Protein AF-A8M8H7-F1 (afdb_monomer_lite)

Sequence (249 aa):
MNRIPIQDRGPGRQHTPPVPSRPTHEPEPVHEPQAAHEPVATAWVDYLAAARQLDGIRRGAATAAGEQARAVQIAREELATVRARLAGQEARLRASGVPPISLVPTPPELSAASRSMASGPATVLAALRVAAGRVDAADTALATRRMINTAGWPVVARNLLGYAPLALLMPFVQLVLLAVTGPSPLSAAALVVGLAMPAAAFAAGWWWVGRLAGPDASGQPDRTPRLGVLVCLVPAVLASTVLLLALLG

Organism: Salinispora arenicola (strain CNS-205) (NCBI:txid391037)

Secondary structure (DSSP, 8-state):
---PPP--------------------------THHHHHHHHHHHHHHHHHHHHHHHHHHHHHHHHHHHHHHHHHHHHHHHHHHHHHHHHHHHHHHTT------PPPHHHHHHHHHHHTT-HHHHHHHHHHHHHHHHHHHHHHHHHHHT-GGGS-HHHHHHHHHHHHHHHHHHHHHHHHHHH-SSHHHHHHHHHHHHHHHHHHHHHHHHHHHHS-B-TTSSB---HHHHHHHHHHHHHHHHHHHHHHHH-

Radius of gyration: 47.29 Å; chains: 1; bounding box: 85×42×150 Å

Foldseek 3Di:
DDDDDDDDDDDDDDDDDDDDDDDDDDPDPPPPPVVVVVVVVVVVVVVVVVVVVVVVVVVVVVVVVVVQVVLQVLLVVLVVVLVVLVVVVQVVCVVVVNPDDDPDDDPVRVVVVCVQCVVGSNSSSVVSVVSVVVSVVVVVVVVVVVVVPCVPPDPLVLLCVLQQPQLQPLLVVLVVCCVVVPQDVSNVVSLVVLVCRLVVSLVRSQVVQQVPQAQDPVGHRPDDSVSSSCNNPVSSVVSSVVSVVRNVD

Structure (mmCIF, N/CA/C/O backbone):
data_AF-A8M8H7-F1
#
_entry.id   AF-A8M8H7-F1
#
loop_
_atom_site.group_PDB
_atom_site.id
_atom_site.type_symbol
_atom_site.label_atom_id
_atom_site.label_alt_id
_atom_site.label_comp_id
_atom_site.label_asym_id
_atom_site.label_entity_id
_atom_site.label_seq_id
_atom_site.pdbx_PDB_ins_code
_atom_site.Cartn_x
_atom_site.Cartn_y
_atom_site.Cartn_z
_atom_site.occupancy
_atom_site.B_iso_or_equiv
_atom_site.auth_seq_id
_atom_site.auth_comp_id
_atom_site.auth_asym_id
_atom_site.auth_atom_id
_atom_site.pdbx_PDB_model_num
ATOM 1 N N . MET A 1 1 ? -11.766 -21.628 45.720 1.00 43.31 1 MET A N 1
ATOM 2 C CA . MET A 1 1 ? -11.922 -21.849 47.174 1.00 43.31 1 MET A CA 1
ATOM 3 C C . MET A 1 1 ? -12.488 -20.592 47.807 1.00 43.31 1 MET A C 1
ATOM 5 O O . MET A 1 1 ? -11.954 -19.520 47.573 1.00 43.31 1 MET A O 1
ATOM 9 N N . ASN A 1 2 ? -13.583 -20.744 48.543 1.00 51.59 2 ASN A N 1
ATOM 10 C CA . ASN A 1 2 ? -14.425 -19.692 49.106 1.00 51.59 2 ASN A CA 1
ATOM 11 C C . ASN A 1 2 ? -14.288 -19.724 50.638 1.00 51.59 2 ASN A C 1
ATOM 13 O O . ASN A 1 2 ? -14.465 -20.805 51.199 1.00 51.59 2 ASN A O 1
ATOM 17 N N . ARG A 1 3 ? -13.998 -18.601 51.310 1.00 51.97 3 ARG A N 1
ATOM 18 C CA . ARG A 1 3 ? -14.248 -18.422 52.755 1.00 51.97 3 ARG A CA 1
ATOM 19 C C . ARG A 1 3 ? -14.455 -16.943 53.093 1.00 51.97 3 ARG A C 1
ATOM 21 O O . ARG A 1 3 ? -13.530 -16.145 53.014 1.00 51.97 3 ARG A O 1
ATOM 28 N N . ILE A 1 4 ? -15.680 -16.637 53.504 1.00 55.03 4 ILE A N 1
ATOM 29 C CA . ILE A 1 4 ? -16.095 -15.434 54.232 1.00 55.03 4 ILE A CA 1
ATOM 30 C C . ILE A 1 4 ? -15.941 -15.744 55.730 1.00 55.03 4 ILE A C 1
ATOM 32 O O . ILE A 1 4 ? -16.375 -16.827 56.136 1.00 55.03 4 ILE A O 1
ATOM 36 N N . PRO A 1 5 ? -15.388 -14.853 56.571 1.00 64.38 5 PRO A N 1
ATOM 37 C CA . PRO A 1 5 ? -15.537 -14.973 58.010 1.00 64.38 5 PRO A CA 1
ATOM 38 C C . PRO A 1 5 ? -16.770 -14.195 58.492 1.00 64.38 5 PRO A C 1
ATOM 40 O O . PRO A 1 5 ? -16.894 -12.989 58.292 1.00 64.38 5 PRO A O 1
ATOM 43 N N . ILE A 1 6 ? -17.676 -14.932 59.133 1.00 55.44 6 ILE A N 1
ATOM 44 C CA . ILE A 1 6 ? -18.708 -14.438 60.047 1.00 55.44 6 ILE A CA 1
ATOM 45 C C . ILE A 1 6 ? -18.004 -14.106 61.366 1.00 55.44 6 ILE A C 1
ATOM 47 O O . ILE A 1 6 ? -17.240 -14.939 61.858 1.00 55.44 6 ILE A O 1
ATOM 51 N N . GLN A 1 7 ? -18.251 -12.923 61.934 1.00 61.91 7 GLN A N 1
ATOM 52 C CA . GLN A 1 7 ? -17.799 -12.588 63.283 1.00 61.91 7 GLN A CA 1
ATOM 53 C C . GLN A 1 7 ? -18.982 -12.291 64.205 1.00 61.91 7 GLN A C 1
ATOM 55 O O . GLN A 1 7 ? -20.005 -11.735 63.809 1.00 61.91 7 GLN A O 1
ATOM 60 N N . ASP A 1 8 ? -18.790 -12.780 65.420 1.00 51.03 8 ASP A N 1
ATOM 61 C CA . ASP A 1 8 ? -19.756 -13.309 66.364 1.00 51.03 8 ASP A CA 1
ATOM 62 C C . ASP A 1 8 ? -20.230 -12.260 67.381 1.00 51.03 8 ASP A C 1
ATOM 64 O O . ASP A 1 8 ? -19.528 -11.298 67.703 1.00 51.03 8 ASP A O 1
ATOM 68 N N . ARG A 1 9 ? -21.442 -12.465 67.891 1.00 51.53 9 ARG A N 1
ATOM 69 C CA . ARG A 1 9 ? -22.194 -11.565 68.771 1.00 51.53 9 ARG A CA 1
ATOM 70 C C . ARG A 1 9 ? -22.030 -12.054 70.212 1.00 51.53 9 ARG A C 1
ATOM 72 O O . ARG A 1 9 ? -22.656 -13.033 70.598 1.00 51.53 9 ARG A O 1
ATOM 79 N N . GLY A 1 10 ? -21.214 -11.381 71.020 1.00 50.09 10 GLY A N 1
ATOM 80 C CA . GLY A 1 10 ? -21.040 -11.728 72.437 1.00 50.09 10 GLY A CA 1
ATOM 81 C C . GLY A 1 10 ? -22.095 -11.085 73.353 1.00 50.09 10 GLY A C 1
ATOM 82 O O . GLY A 1 10 ? -22.294 -9.872 73.265 1.00 50.09 10 GLY A O 1
ATOM 83 N N . PRO A 1 11 ? -22.738 -11.836 74.268 1.00 59.09 11 PRO A N 1
ATOM 84 C CA . PRO A 1 11 ? -23.481 -11.274 75.389 1.00 59.09 11 PRO A CA 1
ATOM 85 C C . PRO A 1 11 ? -22.735 -11.489 76.717 1.00 59.09 11 PRO A C 1
ATOM 87 O O . PRO A 1 11 ? -22.065 -12.500 76.915 1.00 59.09 11 PRO A O 1
ATOM 90 N N . GLY A 1 12 ? -22.918 -10.568 77.665 1.00 45.59 12 GLY A N 1
ATOM 91 C CA . GLY A 1 12 ? -22.688 -10.858 79.081 1.00 45.59 12 GLY A CA 1
ATOM 92 C C . GLY A 1 12 ? -22.014 -9.741 79.866 1.00 45.59 12 GLY A C 1
ATOM 93 O O . GLY A 1 12 ? -20.790 -9.677 79.938 1.00 45.59 12 GLY A O 1
ATOM 94 N N . ARG A 1 13 ? -22.814 -8.930 80.565 1.00 51.94 13 ARG A N 1
ATOM 95 C CA . ARG A 1 13 ? -22.409 -8.362 81.857 1.00 51.94 13 ARG A CA 1
ATOM 96 C C . ARG A 1 13 ? -23.547 -8.473 82.863 1.00 51.94 13 ARG A C 1
ATOM 98 O O . ARG A 1 13 ? -24.718 -8.482 82.507 1.00 51.94 13 ARG A O 1
ATOM 105 N N . GLN A 1 14 ? -23.110 -8.696 84.092 1.00 52.44 14 GLN A N 1
ATOM 106 C CA . GLN A 1 14 ? -23.765 -9.429 85.164 1.00 52.44 14 GLN A CA 1
ATOM 107 C C . GLN A 1 14 ? -24.683 -8.549 86.019 1.00 52.44 14 GLN A C 1
ATOM 109 O O . GLN A 1 14 ? -24.476 -7.346 86.149 1.00 52.44 14 GLN A O 1
ATOM 114 N N . HIS A 1 15 ? -25.673 -9.207 86.619 1.00 45.06 15 HIS A N 1
ATOM 115 C CA . HIS A 1 15 ? -26.540 -8.705 87.680 1.00 45.06 15 HIS A CA 1
ATOM 116 C C . HIS A 1 15 ? -25.799 -8.511 89.011 1.00 45.06 15 HIS A C 1
ATOM 118 O O . HIS A 1 15 ? -25.057 -9.395 89.434 1.00 45.06 15 HIS A O 1
ATOM 124 N N . THR A 1 16 ? -26.168 -7.451 89.736 1.00 57.91 16 THR A N 1
ATOM 125 C CA . THR A 1 16 ? -26.023 -7.343 91.198 1.00 57.91 16 THR A CA 1
ATOM 126 C C . THR A 1 16 ? -27.297 -6.698 91.774 1.00 57.91 16 THR A C 1
ATOM 128 O O . THR A 1 16 ? -27.729 -5.684 91.222 1.00 57.91 16 THR A O 1
ATOM 131 N N . PRO A 1 17 ? -27.930 -7.243 92.835 1.00 59.94 17 PRO A N 1
ATOM 132 C CA . PRO A 1 17 ? -29.093 -6.635 93.495 1.00 59.94 17 PRO A CA 1
ATOM 133 C C . PRO A 1 17 ? -28.699 -6.109 94.917 1.00 59.94 17 PRO A C 1
ATOM 135 O O . PRO A 1 17 ? -27.507 -6.071 95.222 1.00 59.94 17 PRO A O 1
ATOM 138 N N . PRO A 1 18 ? -29.616 -5.625 95.784 1.00 68.44 18 PRO A N 1
ATOM 139 C CA . PRO A 1 18 ? -29.804 -4.187 96.030 1.00 68.44 18 PRO A CA 1
ATOM 140 C C . PRO A 1 18 ? -29.697 -3.787 97.523 1.00 68.44 18 PRO A C 1
ATOM 142 O O . PRO A 1 18 ? -29.797 -4.637 98.402 1.00 68.44 18 PRO A O 1
ATOM 145 N N . V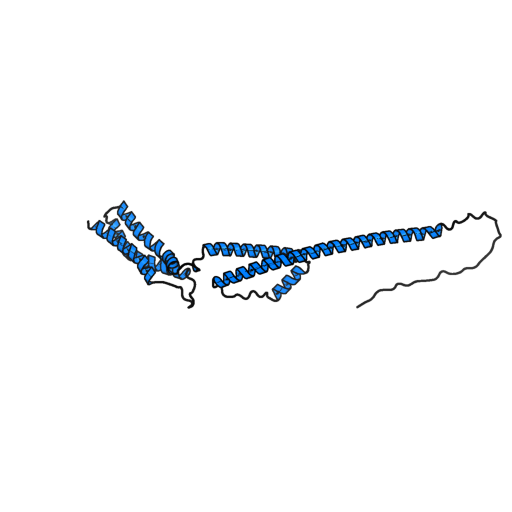AL A 1 19 ? -29.602 -2.485 97.839 1.00 51.75 19 VAL A N 1
ATOM 146 C CA . VAL A 1 19 ? -29.933 -1.940 99.181 1.00 51.75 19 VAL A CA 1
ATOM 147 C C . VAL A 1 19 ? -30.577 -0.541 99.037 1.00 51.75 19 VAL A C 1
ATOM 149 O O . VAL A 1 19 ? -30.141 0.214 98.168 1.00 51.75 19 VAL A O 1
ATOM 152 N N . PRO A 1 20 ? -31.624 -0.182 99.821 1.00 66.00 20 PRO A N 1
ATOM 153 C CA . PRO A 1 20 ? -32.556 0.899 99.489 1.00 66.00 20 PRO A CA 1
ATOM 154 C C . PRO A 1 20 ? -32.330 2.193 100.288 1.00 66.00 20 PRO A C 1
ATOM 156 O O . PRO A 1 20 ? -31.845 2.161 101.417 1.00 66.00 20 PRO A O 1
ATOM 159 N N . SER A 1 21 ? -32.777 3.336 99.750 1.00 48.78 21 SER A N 1
ATOM 160 C CA . SER A 1 21 ? -33.055 4.565 100.517 1.00 48.78 21 SER A CA 1
ATOM 161 C C . SER A 1 21 ? -34.079 5.468 99.809 1.00 48.78 21 SER A C 1
ATOM 163 O O . SER A 1 21 ? -33.772 6.068 98.792 1.00 48.78 21 SER A O 1
ATOM 165 N N . ARG A 1 22 ? -35.291 5.484 100.387 1.00 44.53 22 ARG A N 1
ATOM 166 C CA . ARG A 1 22 ? -36.264 6.575 100.652 1.00 44.53 22 ARG A CA 1
ATOM 167 C C . ARG A 1 22 ? -36.520 7.694 99.606 1.00 44.53 22 ARG A C 1
ATOM 169 O O . ARG A 1 22 ? -35.578 8.245 99.057 1.00 44.53 22 ARG A O 1
ATOM 176 N N . PRO A 1 23 ? -37.795 8.099 99.391 1.00 56.50 23 PRO A N 1
ATOM 177 C CA . PRO A 1 23 ? -38.185 8.929 98.262 1.00 56.50 23 PRO A CA 1
ATOM 178 C C . PRO A 1 23 ? -37.951 10.413 98.546 1.00 56.50 23 PRO A C 1
ATOM 180 O O . PRO A 1 23 ? -38.474 10.960 99.518 1.00 56.50 23 PRO A O 1
ATOM 183 N N . THR A 1 24 ? -37.230 11.065 97.644 1.00 49.81 24 THR A N 1
ATOM 184 C CA . THR A 1 24 ? -37.214 12.520 97.521 1.00 49.81 24 THR A CA 1
ATOM 185 C C . THR A 1 24 ? -37.909 12.839 96.205 1.00 49.81 24 THR A C 1
ATOM 187 O O . THR A 1 24 ? -37.453 12.420 95.145 1.00 49.81 24 THR A O 1
ATOM 190 N N . HIS A 1 25 ? -39.065 13.502 96.275 1.00 57.38 25 HIS A N 1
ATOM 191 C CA . HIS A 1 25 ? -39.720 14.077 95.104 1.00 57.38 25 HIS A CA 1
ATOM 192 C C . HIS A 1 25 ? -38.825 15.188 94.554 1.00 57.38 25 HIS A C 1
ATOM 194 O O . HIS A 1 25 ? -38.807 16.303 95.071 1.00 57.38 25 HIS A O 1
ATOM 200 N N . GLU A 1 26 ? -38.066 14.846 93.522 1.00 50.81 26 GLU A N 1
ATOM 201 C CA . GLU A 1 26 ? -37.375 15.781 92.648 1.00 50.81 26 GLU A CA 1
ATOM 202 C C . GLU A 1 26 ? -38.276 15.984 91.416 1.00 50.81 26 GLU A C 1
ATOM 204 O O . GLU A 1 26 ? -38.818 14.997 90.905 1.00 50.81 26 GLU A O 1
ATOM 209 N N . PRO A 1 27 ? -38.540 17.227 90.976 1.00 53.62 27 PRO A N 1
ATOM 210 C CA . PRO A 1 27 ? -39.398 17.472 89.827 1.00 53.62 27 PRO A CA 1
ATOM 211 C C . PRO A 1 27 ? -38.746 16.871 88.582 1.00 53.62 27 PRO A C 1
ATOM 213 O O . PRO A 1 27 ? -37.667 17.283 88.165 1.00 53.62 27 PRO A O 1
ATOM 216 N N . GLU A 1 28 ? -39.421 15.873 88.026 1.00 50.50 28 GLU A N 1
ATOM 217 C CA . GLU A 1 28 ? -39.092 15.173 86.794 1.00 50.50 28 GLU A CA 1
ATOM 218 C C . GLU A 1 28 ? -38.809 16.194 85.672 1.00 50.50 28 GLU A C 1
ATOM 220 O O . GLU A 1 28 ? -39.727 16.905 85.248 1.00 50.50 28 GLU A O 1
ATOM 225 N N . PRO A 1 29 ? -37.563 16.321 85.170 1.00 54.72 29 PRO A N 1
ATOM 226 C CA . PRO A 1 29 ? -37.365 16.975 83.894 1.00 54.72 29 PRO A CA 1
ATOM 227 C C . PRO A 1 29 ? -38.007 16.050 82.871 1.00 54.72 29 PRO A C 1
ATOM 229 O O . PRO A 1 29 ? -37.536 14.930 82.673 1.00 54.72 29 PRO A O 1
ATOM 232 N N . VAL A 1 30 ? -39.095 16.516 82.261 1.00 56.84 30 VAL A N 1
ATOM 233 C CA . VAL A 1 30 ? -39.724 15.913 81.087 1.00 56.84 30 VAL A CA 1
ATOM 234 C C . VAL A 1 30 ? -38.610 15.576 80.094 1.00 56.84 30 VAL A C 1
ATOM 236 O O . VAL A 1 30 ? -38.109 16.446 79.387 1.00 56.84 30 VAL A O 1
ATOM 239 N N . HIS A 1 31 ? -38.154 14.322 80.097 1.00 53.31 31 HIS A N 1
ATOM 240 C CA . HIS A 1 31 ? -37.259 13.811 79.075 1.00 53.31 31 HIS A CA 1
ATOM 241 C C . HIS A 1 31 ? -38.124 13.666 77.834 1.00 53.31 31 HIS A C 1
ATOM 243 O O . HIS A 1 31 ? -38.847 12.685 77.655 1.00 53.31 31 HIS A O 1
ATOM 249 N N . GLU A 1 32 ? -38.105 14.715 77.017 1.00 56.03 32 GLU A N 1
ATOM 250 C CA . GLU A 1 32 ? -38.657 14.691 75.677 1.00 56.03 32 GLU A CA 1
ATOM 251 C C . GLU A 1 32 ? -38.147 13.436 74.937 1.00 56.03 32 GLU A C 1
ATOM 253 O O . GLU A 1 32 ? -36.975 13.068 75.073 1.00 56.03 32 GLU A O 1
ATOM 258 N N . PRO A 1 33 ? -38.967 12.782 74.094 1.00 54.72 33 PRO A N 1
ATOM 259 C CA . PRO A 1 33 ? -38.573 11.620 73.280 1.00 54.72 33 PRO A CA 1
ATOM 260 C C . PRO A 1 33 ? -37.503 11.926 72.200 1.00 54.72 33 PRO A C 1
ATOM 262 O O . PRO A 1 33 ? -37.297 11.152 71.262 1.00 54.72 33 PRO A O 1
ATOM 265 N N . GLN A 1 34 ? -36.801 13.051 72.328 1.00 53.72 34 GLN A N 1
ATOM 266 C CA . GLN A 1 34 ? -35.890 13.655 71.362 1.00 53.72 34 GLN A CA 1
ATOM 267 C C . GLN A 1 34 ? -34.640 12.794 71.101 1.00 53.72 34 GLN A C 1
ATOM 269 O O . GLN A 1 34 ? -34.206 12.676 69.955 1.00 53.72 34 GLN A O 1
ATOM 274 N N . ALA A 1 35 ? -34.135 12.084 72.117 1.00 56.97 35 ALA A N 1
ATOM 275 C CA . ALA A 1 35 ? -32.924 11.261 72.010 1.00 56.97 35 ALA A CA 1
ATOM 276 C C . ALA A 1 35 ? -33.063 10.039 71.072 1.00 56.97 35 ALA A C 1
ATOM 278 O O . ALA A 1 35 ? -32.067 9.525 70.571 1.00 56.97 35 ALA A O 1
ATOM 279 N N . ALA A 1 36 ? -34.287 9.567 70.801 1.00 57.44 36 ALA A N 1
ATOM 280 C CA . ALA A 1 36 ? -34.529 8.450 69.880 1.00 57.44 36 ALA A CA 1
ATOM 281 C C . ALA A 1 36 ? -34.749 8.896 68.419 1.00 57.44 36 ALA A C 1
ATOM 283 O O . ALA A 1 36 ? -34.605 8.086 67.504 1.00 57.44 36 ALA A O 1
ATOM 284 N N . HIS A 1 37 ? -35.087 10.169 68.181 1.00 61.50 37 HIS A N 1
ATOM 285 C CA . HIS A 1 37 ? -35.280 10.719 66.830 1.00 61.50 37 HIS A CA 1
ATOM 286 C C . HIS A 1 37 ? -33.958 11.110 66.154 1.00 61.50 37 HIS A C 1
ATOM 288 O O . HIS A 1 37 ? -33.826 10.982 64.936 1.00 61.50 37 HIS A O 1
ATOM 294 N N . GLU A 1 38 ? -32.961 11.512 66.938 1.00 70.00 38 GLU A N 1
ATOM 295 C CA . GLU A 1 38 ? -31.612 11.845 66.470 1.00 70.00 38 GLU A CA 1
ATOM 296 C C . GLU A 1 38 ? -30.898 10.707 65.705 1.00 70.00 38 GLU A C 1
ATOM 298 O O . GLU A 1 38 ? -30.476 10.939 64.571 1.00 70.00 38 GLU A O 1
ATOM 303 N N . PRO A 1 39 ? -30.817 9.459 66.216 1.00 79.62 39 PRO A N 1
ATOM 304 C CA . PRO A 1 39 ? -30.116 8.378 65.516 1.00 79.62 39 PRO A CA 1
ATOM 305 C C . PRO A 1 39 ? -30.792 7.968 64.200 1.00 79.62 39 PRO A C 1
ATOM 307 O O . PRO A 1 39 ? -30.113 7.576 63.250 1.00 79.62 39 PRO A O 1
ATOM 310 N N . VAL A 1 40 ? -32.122 8.085 64.111 1.00 86.12 40 VAL A N 1
ATOM 311 C CA . VAL A 1 40 ? -32.873 7.815 62.872 1.00 86.12 40 VAL A CA 1
ATOM 312 C C . VAL A 1 40 ? -32.615 8.911 61.837 1.00 86.12 40 VAL A C 1
ATOM 314 O O . VAL A 1 40 ? -32.426 8.605 60.658 1.00 86.12 40 VAL A O 1
ATOM 317 N N . ALA A 1 41 ? -32.553 10.175 62.266 1.00 87.44 41 ALA A N 1
ATOM 318 C CA . ALA A 1 41 ? -32.224 11.293 61.389 1.00 87.44 41 ALA A CA 1
ATOM 319 C C . ALA A 1 41 ? -30.802 11.165 60.815 1.00 87.44 41 ALA A C 1
ATOM 321 O O . ALA A 1 41 ? -30.616 11.336 59.608 1.00 87.44 41 ALA A O 1
ATOM 322 N N . THR A 1 42 ? -29.818 10.789 61.638 1.00 91.44 42 THR A N 1
ATOM 323 C CA . THR A 1 42 ? -28.442 10.539 61.177 1.00 91.44 42 THR A CA 1
ATOM 324 C C . THR A 1 42 ? -28.381 9.375 60.185 1.00 91.44 42 THR A C 1
ATOM 326 O O . THR A 1 42 ? -27.842 9.534 59.091 1.00 91.44 42 THR A O 1
ATOM 329 N N . ALA A 1 43 ? -29.016 8.240 60.499 1.00 92.69 43 ALA A N 1
ATOM 330 C CA . ALA A 1 43 ? -29.046 7.079 59.606 1.00 92.69 43 ALA A CA 1
ATOM 331 C C . ALA A 1 43 ? -29.700 7.388 58.244 1.00 92.69 43 ALA A C 1
ATOM 333 O O . ALA A 1 43 ? -29.268 6.883 57.205 1.00 92.69 43 ALA A O 1
ATOM 334 N N . TRP A 1 44 ? -30.727 8.241 58.228 1.00 95.00 44 TRP A N 1
ATOM 335 C CA . TRP A 1 44 ? -31.370 8.689 56.993 1.00 95.00 44 TRP A CA 1
ATOM 336 C C . TRP A 1 44 ? -30.456 9.577 56.138 1.00 95.00 44 TRP A C 1
ATOM 338 O O . TRP A 1 44 ? -30.406 9.421 54.914 1.00 95.00 44 TRP A O 1
ATOM 348 N N . VAL A 1 45 ? -29.703 10.484 56.766 1.00 97.44 45 VAL A N 1
ATOM 349 C CA . VAL A 1 45 ? -28.712 11.323 56.073 1.00 97.44 45 VAL A CA 1
ATOM 350 C C . VAL A 1 45 ? -27.610 10.463 55.455 1.00 97.44 45 VAL A C 1
ATOM 352 O O . VAL A 1 45 ? -27.291 10.651 54.277 1.00 97.44 45 VAL A O 1
ATOM 355 N N . ASP A 1 46 ? -27.096 9.482 56.196 1.00 96.50 46 ASP A N 1
ATOM 356 C CA . ASP A 1 46 ? -26.071 8.553 55.710 1.00 96.50 46 ASP A CA 1
ATOM 357 C C . ASP A 1 46 ? -26.578 7.712 54.534 1.00 96.50 46 ASP A C 1
ATOM 359 O O . ASP A 1 46 ? -25.887 7.559 53.523 1.00 96.50 46 ASP A O 1
ATOM 363 N N . TYR A 1 47 ? -27.824 7.234 54.608 1.00 96.62 47 TYR A N 1
ATOM 364 C CA . TYR A 1 47 ? -28.470 6.541 53.496 1.00 96.62 47 TYR A CA 1
ATOM 365 C C . TYR A 1 47 ? -28.565 7.424 52.243 1.00 96.62 47 TYR A C 1
ATOM 367 O O . TYR A 1 47 ? -28.199 6.987 51.149 1.00 96.62 47 TYR A O 1
ATOM 375 N N . LEU A 1 48 ? -29.014 8.677 52.376 1.00 98.38 48 LEU A N 1
ATOM 376 C CA . LEU A 1 48 ? -29.101 9.600 51.240 1.00 98.38 48 LEU A CA 1
ATOM 377 C C . LEU A 1 48 ? -27.721 9.931 50.659 1.00 98.38 48 LEU A C 1
ATOM 379 O O . LEU A 1 48 ? -27.586 10.052 49.438 1.00 98.38 48 LEU A O 1
ATOM 383 N N . ALA A 1 49 ? -26.696 10.065 51.502 1.00 98.12 49 ALA A N 1
ATOM 384 C CA . ALA A 1 49 ? -25.319 10.256 51.058 1.00 98.12 49 ALA A CA 1
ATOM 385 C C . ALA A 1 49 ? -24.820 9.039 50.260 1.00 98.12 49 ALA A C 1
ATOM 387 O O . ALA A 1 49 ? -24.340 9.201 49.134 1.00 98.12 49 ALA A O 1
ATOM 388 N N . ALA A 1 50 ? -25.027 7.825 50.780 1.00 97.56 50 ALA A N 1
ATOM 389 C CA . ALA A 1 50 ? -24.685 6.581 50.093 1.00 97.56 50 ALA A CA 1
ATOM 390 C C . ALA A 1 50 ? -25.452 6.419 48.767 1.00 97.56 50 ALA A C 1
ATOM 392 O O . ALA A 1 50 ? -24.868 6.033 47.753 1.00 97.56 50 ALA A O 1
ATOM 393 N N . ALA A 1 51 ? -26.739 6.777 48.730 1.00 97.94 51 ALA A N 1
ATOM 394 C CA . ALA A 1 51 ? -27.553 6.730 47.516 1.00 97.94 51 ALA A CA 1
ATOM 395 C C . ALA A 1 51 ? -27.042 7.703 46.436 1.00 97.94 51 ALA A C 1
ATOM 397 O O . ALA A 1 51 ? -26.948 7.330 45.264 1.00 97.94 51 ALA A O 1
ATOM 398 N N . ARG A 1 52 ? -26.649 8.928 46.817 1.00 98.25 52 ARG A N 1
ATOM 399 C CA . ARG A 1 52 ? -26.028 9.898 45.892 1.00 98.25 52 ARG A CA 1
ATOM 400 C C . ARG A 1 52 ? -24.671 9.414 45.389 1.00 98.25 52 ARG A C 1
ATOM 402 O O . ARG A 1 52 ? -24.370 9.581 44.209 1.00 98.25 52 ARG A O 1
ATOM 409 N N . GLN A 1 53 ? -23.871 8.794 46.255 1.00 97.75 53 GLN A N 1
ATOM 410 C CA . GLN A 1 53 ? -22.596 8.198 45.862 1.00 97.75 53 GLN A CA 1
ATOM 411 C C . GLN A 1 53 ? -22.802 7.064 44.851 1.00 97.75 53 GLN A C 1
ATOM 413 O O . GLN A 1 53 ? -22.113 7.024 43.830 1.00 97.75 53 GLN A O 1
ATOM 418 N N . LEU A 1 54 ? -23.774 6.178 45.088 1.00 98.25 54 LEU A N 1
ATOM 419 C CA . LEU A 1 54 ? -24.109 5.096 44.164 1.00 98.25 54 LEU A CA 1
ATOM 420 C C . LEU A 1 54 ? -24.584 5.628 42.807 1.00 98.25 54 LEU A C 1
ATOM 422 O O . LEU A 1 54 ? -24.159 5.120 41.769 1.00 98.25 54 LEU A O 1
ATOM 426 N N . ASP A 1 55 ? -25.427 6.661 42.798 1.00 98.19 55 ASP A N 1
ATOM 427 C CA . ASP A 1 55 ? -25.865 7.301 41.556 1.00 98.19 55 ASP A CA 1
ATOM 428 C C . ASP A 1 55 ? -24.688 7.952 40.807 1.00 98.19 55 ASP A C 1
ATOM 430 O O . ASP A 1 55 ? -24.552 7.787 39.593 1.00 98.19 55 ASP A O 1
ATOM 434 N N . GLY A 1 56 ? -23.764 8.590 41.532 1.00 98.25 56 GLY A N 1
ATOM 435 C CA . GLY A 1 56 ? -22.503 9.088 40.976 1.00 98.25 56 GLY A CA 1
ATOM 436 C C . GLY A 1 56 ? -21.671 7.985 40.311 1.00 98.25 56 GLY A C 1
ATOM 437 O O . GLY A 1 56 ? -21.252 8.141 39.162 1.00 98.25 56 GLY A O 1
ATOM 438 N N . ILE A 1 57 ? -21.494 6.841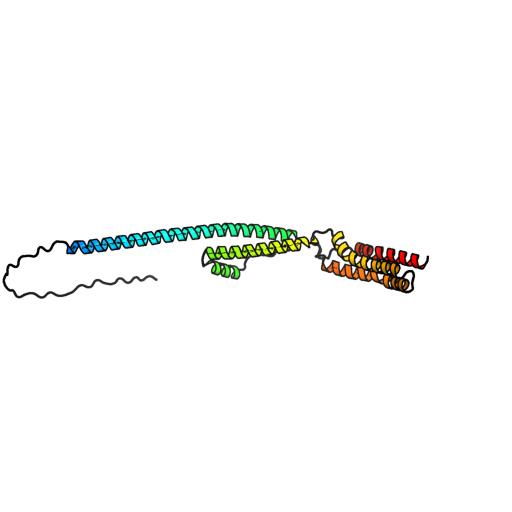 40.983 1.00 98.50 57 ILE A N 1
ATOM 439 C CA . ILE A 1 57 ? -20.785 5.669 40.436 1.00 98.50 57 ILE A CA 1
ATOM 440 C C . ILE A 1 57 ? -21.506 5.127 39.197 1.00 98.50 57 ILE A C 1
ATOM 442 O O . ILE A 1 57 ? -20.860 4.852 38.185 1.00 98.50 57 ILE A O 1
ATOM 446 N N . ARG A 1 58 ? -22.840 5.009 39.232 1.00 97.81 58 ARG A N 1
ATOM 447 C CA . ARG A 1 58 ? -23.641 4.512 38.103 1.00 97.81 58 ARG A CA 1
ATOM 448 C C . ARG A 1 58 ? -23.503 5.412 36.877 1.00 97.81 58 ARG A C 1
ATOM 450 O O . ARG A 1 58 ? -23.317 4.901 35.772 1.00 97.81 58 ARG A O 1
ATOM 457 N N . ARG A 1 59 ? -23.568 6.734 37.056 1.00 97.62 59 ARG A N 1
ATOM 458 C CA . ARG A 1 59 ? -23.361 7.700 35.966 1.00 97.62 59 ARG A CA 1
ATOM 459 C C . ARG A 1 59 ? -21.933 7.635 35.432 1.00 97.62 59 ARG A C 1
ATOM 461 O O . ARG A 1 59 ? -21.755 7.585 34.220 1.00 97.62 59 ARG A O 1
ATOM 468 N N . GLY A 1 60 ? -20.933 7.562 36.312 1.00 97.62 60 GLY A N 1
ATOM 469 C CA . GLY A 1 60 ? -19.530 7.406 35.916 1.00 97.62 60 GLY A CA 1
ATOM 470 C C . GLY A 1 60 ? -19.289 6.137 35.092 1.00 97.62 60 GLY A C 1
ATOM 471 O O . GLY A 1 60 ? -18.682 6.196 34.023 1.00 97.62 60 GLY A O 1
ATOM 472 N N . ALA A 1 61 ? -19.840 5.005 35.533 1.00 96.25 61 ALA A N 1
ATOM 473 C CA . ALA A 1 61 ? -19.767 3.739 34.810 1.00 96.25 61 ALA A CA 1
ATOM 474 C C . ALA A 1 61 ? -20.474 3.807 33.446 1.00 96.25 61 ALA A C 1
ATOM 476 O O . ALA A 1 61 ? -19.941 3.306 32.456 1.00 96.25 61 ALA A O 1
ATOM 477 N N . ALA A 1 62 ? -21.640 4.459 33.368 1.00 96.31 62 ALA A N 1
ATOM 478 C CA . ALA A 1 62 ? -22.358 4.653 32.110 1.00 96.31 62 ALA A CA 1
ATOM 479 C C . ALA A 1 62 ? -21.558 5.512 31.114 1.00 96.31 62 ALA A C 1
ATOM 481 O O . ALA A 1 62 ? -21.469 5.158 29.936 1.00 96.31 62 ALA A O 1
ATOM 482 N N . THR A 1 63 ? -20.929 6.596 31.579 1.00 96.44 63 THR A N 1
ATOM 483 C CA . THR A 1 63 ? -20.058 7.440 30.746 1.00 96.44 63 THR A CA 1
ATOM 484 C C . THR A 1 63 ? -18.848 6.658 30.236 1.00 96.44 63 THR A C 1
ATOM 486 O O . THR A 1 63 ? -18.604 6.639 29.030 1.00 96.44 63 THR A O 1
ATOM 489 N N . ALA A 1 64 ? -18.147 5.937 31.117 1.00 94.19 64 ALA A N 1
ATOM 490 C CA . ALA A 1 64 ? -16.985 5.130 30.740 1.00 94.19 64 ALA A CA 1
ATOM 491 C C . ALA A 1 64 ? -17.344 4.021 29.733 1.00 94.19 64 ALA A C 1
ATOM 493 O O . ALA A 1 64 ? -16.629 3.810 28.752 1.00 94.19 64 ALA A O 1
ATOM 494 N N . ALA A 1 65 ? -18.481 3.342 29.923 1.00 94.31 65 ALA A N 1
ATOM 495 C CA . ALA A 1 65 ? -18.977 2.349 28.970 1.00 94.31 65 ALA A CA 1
ATOM 496 C C . ALA A 1 65 ? -19.299 2.980 27.602 1.00 94.31 65 ALA A C 1
ATOM 498 O O . ALA A 1 65 ? -18.994 2.396 26.561 1.00 94.31 65 ALA A O 1
ATOM 499 N N . GLY A 1 66 ? -19.865 4.192 27.592 1.00 95.00 66 GLY A N 1
ATOM 500 C CA . GLY A 1 66 ? -20.120 4.954 26.369 1.00 95.00 66 GLY A CA 1
ATOM 501 C C . GLY A 1 66 ? -18.840 5.320 25.612 1.00 95.00 66 GLY A C 1
ATOM 502 O O . GLY A 1 66 ? -18.778 5.168 24.390 1.00 95.00 66 GLY A O 1
ATOM 503 N N . GLU A 1 67 ? -17.796 5.750 26.318 1.00 94.19 67 GLU A N 1
ATOM 504 C CA . GLU A 1 67 ? -16.482 6.044 25.729 1.00 94.19 67 GLU A CA 1
ATOM 505 C C . GLU A 1 67 ? -15.817 4.790 25.154 1.00 94.19 67 GLU A C 1
ATOM 507 O O . GLU A 1 67 ? -15.330 4.815 24.020 1.00 94.19 67 GLU A O 1
ATOM 512 N N . GLN A 1 68 ? -15.863 3.670 25.882 1.00 92.44 68 GLN A N 1
ATOM 513 C CA . GLN A 1 68 ? -15.366 2.384 25.390 1.00 92.44 68 GLN A CA 1
ATOM 514 C C . GLN A 1 68 ? -16.122 1.928 24.138 1.00 92.44 68 GLN A C 1
ATOM 516 O O . GLN A 1 68 ? -15.493 1.510 23.165 1.00 92.44 68 GLN A O 1
ATOM 521 N N . ALA A 1 69 ? -17.452 2.050 24.124 1.00 94.25 69 ALA A N 1
ATOM 522 C CA . ALA A 1 69 ? -18.267 1.694 22.966 1.00 94.25 69 ALA A CA 1
ATOM 523 C C . ALA A 1 69 ? -17.897 2.534 21.734 1.00 94.25 69 ALA A C 1
ATOM 525 O O . ALA A 1 69 ? -17.712 1.979 20.650 1.00 94.25 69 ALA A O 1
ATOM 526 N N . ARG A 1 70 ? -17.714 3.851 21.898 1.00 94.06 70 ARG A N 1
ATOM 527 C CA . ARG A 1 70 ? -17.251 4.736 20.815 1.00 94.06 70 ARG A CA 1
ATOM 528 C C . ARG A 1 70 ? -15.855 4.353 20.330 1.00 94.06 70 ARG A C 1
ATOM 530 O O . ARG A 1 70 ? -15.654 4.225 19.126 1.00 94.06 70 ARG A O 1
ATOM 537 N N . ALA A 1 71 ? -14.914 4.105 21.242 1.00 91.75 71 ALA A N 1
ATOM 538 C CA . ALA A 1 71 ? -13.559 3.687 20.885 1.00 91.75 71 ALA A CA 1
ATOM 539 C C . ALA A 1 71 ? -13.547 2.370 20.088 1.00 91.75 71 ALA A C 1
ATOM 541 O O . ALA A 1 71 ? -12.804 2.249 19.116 1.00 91.75 71 ALA A O 1
ATOM 542 N N . VAL A 1 72 ? -14.401 1.405 20.451 1.00 94.94 72 VAL A N 1
ATOM 543 C CA . VAL A 1 72 ? -14.555 0.141 19.713 1.00 94.94 72 VAL A CA 1
ATOM 544 C C . VAL A 1 72 ? -15.131 0.365 18.315 1.00 94.94 72 VAL A C 1
ATOM 546 O O . VAL A 1 72 ? -14.658 -0.270 17.374 1.00 94.94 72 VAL A O 1
ATOM 549 N N . GLN A 1 73 ? -16.125 1.245 18.152 1.00 96.19 73 GLN A N 1
ATOM 550 C CA . GLN A 1 73 ? -16.678 1.533 16.822 1.00 96.19 73 GLN A CA 1
ATOM 551 C C . GLN A 1 73 ? -15.638 2.180 15.909 1.00 96.19 73 GLN A C 1
ATOM 553 O O . GLN A 1 73 ? -15.403 1.675 14.814 1.00 96.19 73 GLN A O 1
ATOM 558 N N . ILE A 1 74 ? -14.918 3.189 16.405 1.00 96.25 74 ILE A N 1
ATOM 559 C CA . ILE A 1 74 ? -13.824 3.820 15.654 1.00 96.25 74 ILE A CA 1
ATOM 560 C C . ILE A 1 74 ? -12.759 2.774 15.291 1.00 96.25 74 ILE A C 1
ATOM 562 O O . ILE A 1 74 ? -12.311 2.704 14.152 1.00 96.25 74 ILE A O 1
ATOM 566 N N . ALA A 1 75 ? -12.381 1.898 16.228 1.00 94.12 75 ALA A N 1
ATOM 567 C CA . ALA A 1 75 ? -11.419 0.833 15.947 1.00 94.12 75 ALA A CA 1
ATOM 568 C C . ALA A 1 75 ? -11.910 -0.141 14.858 1.00 94.12 75 ALA A C 1
ATOM 570 O O . ALA A 1 75 ? -11.110 -0.622 14.057 1.00 94.12 75 ALA A O 1
ATOM 571 N N . ARG A 1 76 ? -13.213 -0.438 14.788 1.00 95.44 76 ARG A N 1
ATOM 572 C CA . ARG A 1 76 ? -13.779 -1.289 13.727 1.00 95.44 76 ARG A CA 1
ATOM 573 C C . ARG A 1 76 ? -13.735 -0.611 12.361 1.00 95.44 76 ARG A C 1
ATOM 575 O O . ARG A 1 76 ? -13.391 -1.276 11.385 1.00 95.44 76 ARG A O 1
ATOM 582 N N . GLU A 1 77 ? -14.050 0.677 12.300 1.00 97.06 77 GLU A N 1
ATOM 583 C CA . GLU A 1 77 ? -13.983 1.480 11.072 1.00 97.06 77 GLU A CA 1
ATOM 584 C C . GLU A 1 77 ? -12.543 1.581 10.545 1.00 97.06 77 GLU A C 1
ATOM 586 O O . GLU A 1 77 ? -12.282 1.314 9.367 1.00 97.06 77 GLU A O 1
ATOM 591 N N . GLU A 1 78 ? -11.585 1.861 11.431 1.00 95.44 78 GLU A N 1
ATOM 592 C CA . GLU A 1 78 ? -10.154 1.880 11.105 1.00 95.44 78 GLU A CA 1
ATOM 593 C C . GLU A 1 78 ? -9.672 0.509 10.610 1.00 95.44 78 GLU A C 1
ATOM 595 O O . GLU A 1 78 ? -9.014 0.404 9.575 1.00 95.44 78 GLU A O 1
ATOM 600 N N . LEU A 1 79 ? -10.054 -0.578 11.290 1.00 95.56 79 LEU A N 1
ATOM 601 C CA . LEU A 1 79 ? -9.693 -1.934 10.872 1.00 95.56 79 LEU A CA 1
ATOM 602 C C . LEU A 1 79 ? -10.270 -2.293 9.495 1.00 95.56 79 LEU A C 1
ATOM 604 O O . LEU A 1 79 ? -9.576 -2.918 8.688 1.00 95.56 79 LEU A O 1
ATOM 608 N N . ALA A 1 80 ? -11.521 -1.920 9.216 1.00 96.44 80 ALA A N 1
ATOM 609 C CA . ALA A 1 80 ? -12.133 -2.130 7.905 1.00 96.44 80 ALA A CA 1
ATOM 610 C C . ALA A 1 80 ? -11.365 -1.372 6.811 1.00 96.44 80 ALA A C 1
ATOM 612 O O . ALA A 1 80 ? -11.050 -1.947 5.765 1.00 96.44 80 ALA A O 1
ATOM 613 N N . THR A 1 81 ? -10.982 -0.126 7.093 1.00 95.00 81 THR A N 1
ATOM 614 C CA . THR A 1 81 ? -10.186 0.714 6.189 1.00 95.00 81 THR A CA 1
ATOM 615 C C . THR A 1 81 ? -8.812 0.102 5.913 1.00 95.00 81 THR A C 1
ATOM 617 O O . THR A 1 81 ? -8.429 -0.063 4.751 1.00 95.00 81 THR A O 1
ATOM 620 N N . VAL A 1 82 ? -8.088 -0.313 6.957 1.00 95.75 82 VAL A N 1
ATOM 621 C CA . VAL A 1 82 ? -6.771 -0.963 6.834 1.00 95.75 82 VAL A CA 1
ATOM 622 C C . VAL A 1 82 ? -6.867 -2.257 6.018 1.00 95.75 82 VAL A C 1
ATOM 624 O O . VAL A 1 82 ? -6.048 -2.479 5.126 1.00 95.75 82 VAL A O 1
ATOM 627 N N . ARG A 1 83 ? -7.889 -3.091 6.254 1.00 94.38 83 ARG A N 1
ATOM 628 C CA . ARG A 1 83 ? -8.107 -4.333 5.487 1.00 94.38 83 ARG A CA 1
ATOM 629 C C . ARG A 1 83 ? -8.382 -4.070 4.010 1.00 94.38 83 ARG A C 1
ATOM 631 O O . ARG A 1 83 ? -7.808 -4.752 3.164 1.00 94.38 83 ARG A O 1
ATOM 638 N N . ALA A 1 84 ? -9.223 -3.085 3.697 1.00 94.00 84 ALA A N 1
ATOM 639 C CA . ALA A 1 84 ? -9.513 -2.716 2.314 1.00 94.00 84 ALA A CA 1
ATOM 640 C C . ALA A 1 84 ? -8.245 -2.247 1.577 1.00 94.00 84 ALA A C 1
ATOM 642 O O . ALA A 1 84 ? -7.992 -2.669 0.446 1.00 94.00 84 ALA A O 1
ATOM 643 N N . ARG A 1 85 ? -7.407 -1.432 2.235 1.00 92.69 85 ARG A N 1
ATOM 644 C CA . ARG A 1 85 ? -6.126 -0.976 1.668 1.00 92.69 85 ARG A CA 1
ATOM 645 C C . ARG A 1 85 ? -5.145 -2.129 1.450 1.00 92.69 85 ARG A C 1
ATOM 647 O O . ARG A 1 85 ? -4.591 -2.238 0.357 1.00 92.69 85 ARG A O 1
ATOM 654 N N . LEU A 1 86 ? -4.989 -3.020 2.433 1.00 92.50 86 LEU A N 1
ATOM 655 C CA . LEU A 1 86 ? -4.129 -4.205 2.319 1.00 92.50 86 LEU A CA 1
ATOM 656 C C . LEU A 1 86 ? -4.562 -5.127 1.169 1.00 92.50 86 LEU A C 1
ATOM 658 O O . LEU A 1 86 ? -3.720 -5.544 0.379 1.00 92.50 86 LEU A O 1
ATOM 662 N N . ALA A 1 87 ? -5.864 -5.384 1.009 1.00 90.75 87 ALA A N 1
ATOM 663 C CA . ALA A 1 87 ? -6.374 -6.180 -0.111 1.00 90.75 87 ALA A CA 1
ATOM 664 C C . ALA A 1 87 ? -6.057 -5.530 -1.473 1.00 90.75 87 ALA A C 1
ATOM 666 O O . ALA A 1 87 ? -5.666 -6.210 -2.427 1.00 90.75 87 ALA A O 1
ATOM 667 N N . GLY A 1 88 ? -6.164 -4.199 -1.556 1.00 90.00 88 GLY A N 1
ATOM 668 C CA . GLY A 1 88 ? -5.750 -3.436 -2.733 1.00 90.00 88 GLY A CA 1
ATOM 669 C C . GLY A 1 88 ? -4.246 -3.535 -3.014 1.00 90.00 88 GLY A C 1
ATOM 670 O O . GLY A 1 88 ? -3.852 -3.702 -4.171 1.00 90.00 88 GLY A O 1
ATOM 671 N N . GLN A 1 89 ? -3.402 -3.467 -1.980 1.00 90.38 89 GLN A N 1
ATOM 672 C CA . GLN A 1 89 ? -1.952 -3.661 -2.101 1.00 90.38 89 GLN A CA 1
ATOM 673 C C . GLN A 1 89 ? -1.608 -5.064 -2.593 1.00 90.38 89 GLN A C 1
ATOM 675 O O . GLN A 1 89 ? -0.824 -5.209 -3.529 1.00 90.38 89 GLN A O 1
ATOM 680 N N . GLU A 1 90 ? -2.232 -6.090 -2.021 1.00 89.19 90 GLU A N 1
ATOM 681 C CA . GLU A 1 90 ? -2.009 -7.480 -2.407 1.00 89.19 90 GLU A CA 1
ATOM 682 C C . GLU A 1 90 ? -2.384 -7.725 -3.876 1.00 89.19 90 GLU A C 1
ATOM 684 O O . GLU A 1 90 ? -1.621 -8.341 -4.622 1.00 89.19 90 GLU A O 1
ATOM 689 N N . ALA A 1 91 ? -3.513 -7.169 -4.334 1.00 86.88 91 ALA A N 1
ATOM 690 C CA . ALA A 1 91 ? -3.913 -7.230 -5.738 1.00 86.88 91 ALA A CA 1
ATOM 691 C C . ALA A 1 91 ? -2.884 -6.564 -6.668 1.00 86.88 91 ALA A C 1
ATOM 693 O O . ALA A 1 91 ? -2.538 -7.129 -7.708 1.00 86.88 91 ALA A O 1
ATOM 694 N N . ARG A 1 92 ? -2.346 -5.398 -6.280 1.00 84.75 92 ARG A N 1
ATOM 695 C CA . ARG A 1 92 ? -1.294 -4.698 -7.041 1.00 84.75 92 ARG A CA 1
ATOM 696 C C . ARG A 1 92 ? 0.021 -5.478 -7.077 1.00 84.75 92 ARG A C 1
ATOM 698 O O . ARG A 1 92 ? 0.669 -5.521 -8.123 1.00 84.75 92 ARG A O 1
ATOM 705 N N . LEU A 1 93 ? 0.414 -6.098 -5.965 1.00 85.62 93 LEU A N 1
ATOM 706 C CA . LEU A 1 93 ? 1.621 -6.924 -5.886 1.00 85.62 93 LEU A CA 1
ATOM 707 C C . LEU A 1 93 ? 1.495 -8.169 -6.771 1.00 85.62 93 LEU A C 1
ATOM 709 O O . LEU A 1 93 ? 2.407 -8.445 -7.551 1.00 85.62 93 LEU A O 1
ATOM 713 N N . ARG A 1 94 ? 0.338 -8.846 -6.741 1.00 83.88 94 ARG A N 1
ATOM 714 C CA . ARG A 1 94 ? 0.037 -9.967 -7.647 1.00 83.88 94 ARG A CA 1
ATOM 715 C C . ARG A 1 94 ? 0.072 -9.551 -9.115 1.00 83.88 94 ARG A C 1
ATOM 717 O O . ARG A 1 94 ? 0.708 -10.226 -9.916 1.00 83.88 94 ARG A O 1
ATOM 724 N N . ALA A 1 95 ? -0.539 -8.417 -9.463 1.00 79.06 95 ALA A N 1
ATOM 725 C CA . ALA A 1 95 ? -0.477 -7.875 -10.824 1.00 79.06 95 ALA A CA 1
ATOM 726 C C . ALA A 1 95 ? 0.958 -7.517 -11.261 1.00 79.06 95 ALA A C 1
ATOM 728 O O . ALA A 1 95 ? 1.254 -7.506 -12.451 1.00 79.06 95 ALA A O 1
ATOM 729 N N . SER A 1 96 ? 1.855 -7.256 -10.305 1.00 76.00 96 SER A N 1
ATOM 730 C CA . SER A 1 96 ? 3.277 -6.983 -10.547 1.00 76.00 96 SER A CA 1
ATOM 731 C C . SER A 1 96 ? 4.147 -8.250 -10.569 1.00 76.00 96 SER A C 1
ATOM 733 O O . SER A 1 96 ? 5.370 -8.137 -10.608 1.00 76.00 96 SER A O 1
ATOM 735 N N . GLY A 1 97 ? 3.545 -9.444 -10.518 1.00 77.75 97 GLY A N 1
ATOM 736 C CA . GLY A 1 97 ? 4.254 -10.726 -10.578 1.00 77.75 97 GLY A CA 1
ATOM 737 C C . GLY A 1 97 ? 4.945 -11.143 -9.276 1.00 77.75 97 GLY A C 1
ATOM 738 O O . GLY A 1 97 ? 5.757 -12.065 -9.295 1.00 77.75 97 GLY A O 1
ATOM 739 N N . VAL A 1 98 ? 4.651 -10.492 -8.144 1.00 81.12 98 VAL A N 1
ATOM 740 C CA . VAL A 1 98 ? 5.177 -10.924 -6.840 1.00 81.12 98 VAL A CA 1
ATOM 741 C C . VAL A 1 98 ? 4.507 -12.249 -6.457 1.00 81.12 98 VAL A C 1
ATOM 743 O O . VAL A 1 98 ? 3.272 -12.292 -6.405 1.00 81.12 98 VAL A O 1
ATOM 746 N N . PRO A 1 99 ? 5.275 -13.325 -6.187 1.00 79.75 99 PRO A N 1
ATOM 747 C CA . PRO A 1 99 ? 4.705 -14.594 -5.753 1.00 79.75 99 PRO A CA 1
ATOM 748 C C . PRO A 1 99 ? 3.855 -14.413 -4.490 1.00 79.75 99 PRO A C 1
ATOM 750 O O . PRO A 1 99 ? 4.205 -13.595 -3.635 1.00 79.75 99 PRO A O 1
ATOM 753 N N . PRO A 1 100 ? 2.754 -15.166 -4.337 1.00 78.44 100 PRO A N 1
ATOM 754 C CA . PRO A 1 100 ? 1.942 -15.094 -3.133 1.00 78.44 100 PRO A CA 1
ATOM 755 C C . PRO A 1 100 ? 2.781 -15.524 -1.923 1.00 78.44 100 PRO A C 1
ATOM 757 O O . PRO A 1 100 ? 3.205 -16.673 -1.818 1.00 78.44 100 PRO A O 1
ATOM 760 N N . ILE A 1 101 ? 3.033 -14.585 -1.013 1.00 76.94 101 ILE A N 1
ATOM 761 C CA . ILE A 1 101 ? 3.668 -14.852 0.278 1.00 76.94 101 ILE A CA 1
ATOM 762 C C . ILE A 1 101 ? 2.548 -15.115 1.282 1.00 76.94 101 ILE A C 1
ATOM 764 O O . ILE A 1 101 ? 1.583 -14.354 1.353 1.00 76.94 101 ILE A O 1
ATOM 768 N N . SER A 1 102 ? 2.665 -16.189 2.065 1.00 79.19 102 SER A N 1
ATOM 769 C CA . SER A 1 102 ? 1.738 -16.437 3.169 1.00 79.19 102 SER A CA 1
ATOM 770 C C . SER A 1 102 ? 1.914 -15.353 4.232 1.00 79.19 102 SER A C 1
ATOM 772 O O . SER A 1 102 ? 2.964 -15.266 4.863 1.00 79.19 102 SER A O 1
ATOM 774 N N . LEU A 1 103 ? 0.887 -14.525 4.423 1.00 80.12 103 LEU A N 1
ATOM 775 C CA . LEU A 1 103 ? 0.837 -13.479 5.453 1.00 80.12 103 LEU A CA 1
ATOM 776 C C . LEU A 1 103 ? 0.053 -13.938 6.693 1.00 80.12 103 LEU A C 1
ATOM 778 O O . LEU A 1 103 ? -0.539 -13.123 7.400 1.00 80.12 103 LEU A O 1
ATOM 782 N N . VAL A 1 104 ? -0.005 -15.251 6.938 1.00 87.94 104 VAL A N 1
ATOM 783 C CA . VAL A 1 104 ? -0.691 -15.804 8.110 1.00 87.94 104 VAL A CA 1
ATOM 784 C C . VAL A 1 104 ? 0.159 -15.527 9.354 1.00 87.94 104 VAL A C 1
ATOM 786 O O . VAL A 1 104 ? 1.303 -15.983 9.397 1.00 87.94 104 VAL A O 1
ATOM 789 N N . PRO A 1 105 ? -0.374 -14.811 10.365 1.00 86.81 105 PRO A N 1
ATOM 790 C CA . PRO A 1 105 ? 0.368 -14.528 11.587 1.00 86.81 105 PRO A CA 1
ATOM 791 C C . PRO A 1 105 ? 0.791 -15.816 12.285 1.00 86.81 105 PRO A C 1
ATOM 793 O O . PRO A 1 105 ? 0.002 -16.762 12.401 1.00 86.81 105 PRO A O 1
ATOM 796 N N . THR A 1 106 ? 2.017 -15.849 12.793 1.00 91.25 106 THR A N 1
ATOM 797 C CA . THR A 1 106 ? 2.503 -17.019 13.530 1.00 91.25 106 THR A CA 1
ATOM 798 C C . THR A 1 106 ? 1.866 -17.088 14.933 1.00 91.25 106 THR A C 1
ATOM 800 O O . THR A 1 106 ? 1.490 -16.058 15.504 1.00 91.25 106 THR A O 1
ATOM 803 N N . PRO A 1 107 ? 1.737 -18.278 15.558 1.00 92.50 107 PRO A N 1
ATOM 804 C CA . PRO A 1 107 ? 1.235 -18.394 16.932 1.00 92.50 107 PRO A CA 1
ATOM 805 C C . PRO A 1 107 ? 1.906 -17.459 17.963 1.00 92.50 107 PRO A C 1
ATOM 807 O O . PRO A 1 107 ? 1.182 -16.850 18.760 1.00 92.50 107 PRO A O 1
ATOM 810 N N . PRO A 1 108 ? 3.246 -17.268 17.973 1.00 91.69 108 PRO A N 1
ATOM 811 C CA . PRO A 1 108 ? 3.865 -16.313 18.889 1.00 91.69 108 PRO A CA 1
ATOM 812 C C . PRO A 1 108 ? 3.463 -14.861 18.596 1.00 91.69 108 PRO A C 1
ATOM 814 O O . PRO A 1 108 ? 3.234 -14.110 19.546 1.00 91.69 108 PRO A O 1
ATOM 817 N N . GLU A 1 109 ? 3.289 -14.466 17.332 1.00 91.38 109 GLU A N 1
ATOM 818 C CA . GLU A 1 109 ? 2.805 -13.123 16.972 1.00 91.38 109 GLU A CA 1
ATOM 819 C C . GLU A 1 109 ? 1.386 -12.874 17.489 1.00 91.38 109 GLU A C 1
ATOM 821 O O . GLU A 1 109 ? 1.122 -11.826 18.082 1.00 91.38 109 GLU A O 1
ATOM 826 N N . LEU A 1 110 ? 0.491 -13.860 17.357 1.00 92.94 110 LEU A N 1
ATOM 827 C CA . LEU A 1 110 ? -0.867 -13.777 17.905 1.00 92.94 110 LEU A CA 1
ATOM 828 C C . LEU A 1 110 ? -0.854 -13.619 19.431 1.00 92.94 110 LEU A C 1
ATOM 830 O O . LEU A 1 110 ? -1.610 -12.814 19.974 1.00 92.94 110 LEU A O 1
ATOM 834 N N . SER A 1 111 ? 0.034 -14.339 20.125 1.00 92.88 111 SER A N 1
ATOM 835 C CA . SER A 1 111 ? 0.185 -14.237 21.584 1.00 92.88 111 SER A CA 1
ATOM 836 C C . SER A 1 111 ? 0.764 -12.889 22.047 1.00 92.88 111 SER A C 1
ATOM 838 O O . SER A 1 111 ? 0.472 -12.415 23.148 1.00 92.88 111 SER A O 1
ATOM 840 N N . ALA A 1 112 ? 1.611 -12.257 21.232 1.00 91.00 112 ALA A N 1
ATOM 841 C CA . ALA A 1 112 ? 2.141 -10.926 21.508 1.00 91.00 112 ALA A CA 1
ATOM 842 C C . ALA A 1 112 ? 1.071 -9.856 21.260 1.00 91.00 112 ALA A C 1
ATOM 844 O O . ALA A 1 112 ? 0.879 -8.967 22.093 1.00 91.00 112 ALA A O 1
ATOM 845 N N . ALA A 1 113 ? 0.322 -9.987 20.163 1.00 89.19 113 ALA A N 1
ATOM 846 C CA . ALA A 1 113 ? -0.795 -9.110 19.846 1.00 89.19 113 ALA A CA 1
ATOM 847 C C . ALA A 1 113 ? -1.890 -9.184 20.921 1.00 89.19 113 ALA A C 1
ATOM 849 O O . ALA A 1 113 ? -2.330 -8.147 21.408 1.00 89.19 113 ALA A O 1
ATOM 850 N N . SER A 1 114 ? -2.284 -10.383 21.366 1.00 90.25 114 SER A N 1
ATOM 851 C CA . SER A 1 114 ? -3.302 -10.539 22.414 1.00 90.25 114 SER A CA 1
ATOM 852 C C . SER A 1 114 ? -2.890 -9.873 23.729 1.00 90.25 114 SER A C 1
ATOM 854 O O . SER A 1 114 ? -3.689 -9.139 24.311 1.00 90.25 114 SER A O 1
ATOM 856 N N . ARG A 1 115 ? -1.628 -10.031 24.153 1.00 91.12 115 ARG A N 1
ATOM 857 C CA . ARG A 1 115 ? -1.077 -9.326 25.324 1.00 91.12 115 ARG A CA 1
ATOM 858 C C . ARG A 1 115 ? -1.086 -7.811 25.146 1.00 91.12 115 ARG A C 1
ATOM 860 O O . ARG A 1 115 ? -1.477 -7.103 26.067 1.00 91.12 115 ARG A O 1
ATOM 867 N N . SER A 1 116 ? -0.706 -7.313 23.970 1.00 85.94 116 SER A N 1
ATOM 868 C CA . SER A 1 116 ? -0.716 -5.874 23.678 1.00 85.94 116 SER A CA 1
ATOM 869 C C . SER A 1 116 ? -2.126 -5.275 23.641 1.00 85.94 116 SER A C 1
ATOM 871 O O . SER A 1 116 ? -2.279 -4.086 23.898 1.00 85.94 116 SER A O 1
ATOM 873 N N . MET A 1 117 ? -3.147 -6.061 23.296 1.00 88.19 117 MET A N 1
ATOM 874 C CA . MET A 1 117 ? -4.543 -5.608 23.240 1.00 88.19 117 MET A CA 1
ATOM 875 C C . MET A 1 117 ? -5.279 -5.756 24.579 1.00 88.19 117 MET A C 1
ATOM 877 O O . MET A 1 117 ? -6.360 -5.192 24.746 1.00 88.19 117 MET A O 1
ATOM 881 N N . ALA A 1 118 ? -4.707 -6.486 25.542 1.00 90.19 118 ALA A N 1
ATOM 882 C CA . ALA A 1 118 ? -5.324 -6.742 26.844 1.00 90.19 118 ALA A CA 1
ATOM 883 C C . ALA A 1 118 ? -5.540 -5.466 27.681 1.00 90.19 118 ALA A C 1
ATOM 885 O O . ALA A 1 118 ? -6.384 -5.456 28.573 1.00 90.19 118 ALA A O 1
ATOM 886 N N . SER A 1 119 ? -4.824 -4.378 27.378 1.00 87.50 119 SER A N 1
ATOM 887 C CA . SER A 1 119 ? -4.967 -3.074 28.041 1.00 87.50 119 SER A CA 1
ATOM 888 C C . SER A 1 119 ? -6.206 -2.276 27.610 1.00 87.50 119 SER A C 1
ATOM 890 O O . SER A 1 119 ? -6.475 -1.222 28.184 1.00 87.50 119 SER A O 1
ATOM 892 N N . GLY A 1 120 ? -6.977 -2.762 26.631 1.00 90.12 120 GLY A N 1
ATOM 893 C CA . GLY A 1 120 ? -8.291 -2.221 26.285 1.00 90.12 120 GLY A CA 1
ATOM 894 C C . GLY A 1 120 ? -8.393 -1.558 24.902 1.00 90.12 120 GLY A C 1
ATOM 895 O O . GLY A 1 120 ? -7.427 -1.497 24.135 1.00 90.12 120 GLY A O 1
ATOM 896 N N . PRO A 1 121 ? -9.590 -1.046 24.554 1.00 89.56 121 PRO A N 1
ATOM 897 C CA . PRO A 1 121 ? -9.927 -0.620 23.193 1.00 89.56 121 PRO A CA 1
ATOM 898 C C . PRO A 1 121 ? -9.132 0.597 22.707 1.00 89.56 121 PRO A C 1
ATOM 900 O O . PRO A 1 121 ? -8.844 0.703 21.517 1.00 89.56 121 PRO A O 1
ATOM 903 N N . ALA A 1 122 ? -8.719 1.491 23.610 1.00 88.12 122 ALA A N 1
ATOM 904 C CA . ALA A 1 122 ? -7.879 2.634 23.257 1.00 88.12 122 ALA A CA 1
ATOM 905 C C . ALA A 1 122 ? -6.495 2.195 22.742 1.00 88.12 122 ALA A C 1
ATOM 907 O O . ALA A 1 122 ? -5.987 2.762 21.774 1.00 88.12 122 ALA A O 1
ATOM 908 N N . THR A 1 123 ? -5.907 1.148 23.332 1.00 91.06 123 THR A N 1
ATOM 909 C CA . THR A 1 123 ? -4.626 0.591 22.873 1.00 91.06 123 THR A CA 1
ATOM 910 C C . THR A 1 123 ? -4.769 -0.091 21.517 1.00 91.06 123 THR A C 1
ATOM 912 O O . THR A 1 123 ? -3.916 0.094 20.650 1.00 91.06 123 THR A O 1
ATOM 915 N N . VAL A 1 124 ? -5.873 -0.816 21.297 1.00 92.81 124 VAL A N 1
ATOM 916 C CA . VAL A 1 124 ? -6.192 -1.406 19.985 1.00 92.81 124 VAL A CA 1
ATOM 917 C C . VAL A 1 124 ? -6.294 -0.315 18.919 1.00 92.81 124 VAL A C 1
ATOM 919 O O . VAL A 1 124 ? -5.675 -0.427 17.863 1.00 92.81 124 VAL A O 1
ATOM 922 N N . LEU A 1 125 ? -7.016 0.773 19.205 1.00 91.62 125 LEU A N 1
ATOM 923 C CA . LEU A 1 125 ? -7.153 1.898 18.281 1.00 91.62 125 LEU A CA 1
ATOM 924 C C . LEU A 1 125 ? -5.801 2.562 17.972 1.00 91.62 125 LEU A C 1
ATOM 926 O O . LEU A 1 125 ? -5.511 2.859 16.813 1.00 91.62 125 LEU A O 1
ATOM 930 N N . ALA A 1 126 ? -4.949 2.761 18.980 1.00 91.62 126 ALA A N 1
ATOM 931 C CA . ALA A 1 126 ? -3.605 3.297 18.777 1.00 91.62 126 ALA A CA 1
ATOM 932 C C . ALA A 1 126 ? -2.758 2.385 17.870 1.00 91.62 126 ALA A C 1
ATOM 934 O O . ALA A 1 126 ? -2.121 2.868 16.933 1.00 91.62 126 ALA A O 1
ATOM 935 N N . ALA A 1 127 ? -2.802 1.068 18.089 1.00 92.00 127 ALA A N 1
ATOM 936 C CA . ALA A 1 127 ? -2.105 0.100 17.247 1.00 92.00 127 ALA A CA 1
ATOM 937 C C . ALA A 1 127 ? -2.618 0.113 15.794 1.00 92.00 127 ALA A C 1
ATOM 939 O O . ALA A 1 127 ? -1.811 0.058 14.863 1.00 92.00 127 ALA A O 1
ATOM 940 N N . LEU A 1 128 ? -3.934 0.252 15.588 1.00 94.06 128 LEU A N 1
ATOM 941 C CA . LEU A 1 128 ? -4.530 0.368 14.253 1.00 94.06 128 LEU A CA 1
ATOM 942 C C . LEU A 1 128 ? -4.086 1.637 13.523 1.00 94.06 128 LEU A C 1
ATOM 944 O O . LEU A 1 128 ? -3.751 1.556 12.346 1.00 94.06 128 LEU A O 1
ATOM 948 N N . ARG A 1 129 ? -3.989 2.781 14.209 1.00 93.88 129 ARG A N 1
ATOM 949 C CA . ARG A 1 129 ? -3.465 4.023 13.608 1.00 93.88 129 ARG A CA 1
ATOM 950 C C . ARG A 1 129 ? -2.009 3.884 13.172 1.00 93.88 129 ARG A C 1
ATOM 952 O O . ARG A 1 129 ? -1.638 4.337 12.093 1.00 93.88 129 ARG A O 1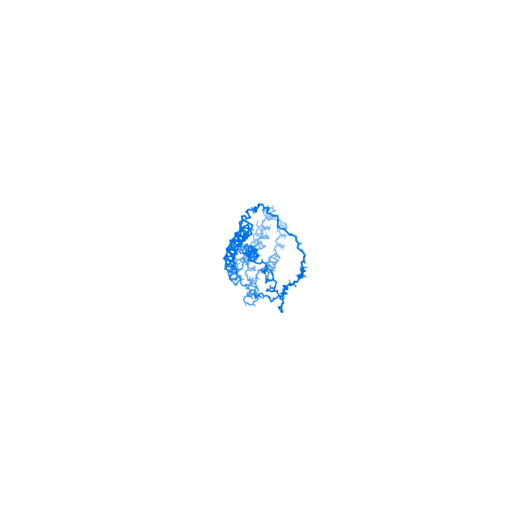
ATOM 959 N N . VAL A 1 130 ? -1.188 3.212 13.980 1.00 94.88 130 VAL A N 1
ATOM 960 C CA . VAL A 1 130 ? 0.199 2.906 13.600 1.00 94.88 130 VAL A CA 1
ATOM 961 C C . VAL A 1 130 ? 0.232 1.971 12.386 1.00 94.88 130 VAL A C 1
ATOM 963 O O . VAL A 1 130 ? 1.033 2.176 11.476 1.00 94.88 130 VAL A O 1
ATOM 966 N N . ALA A 1 131 ? -0.640 0.960 12.338 1.00 93.06 131 ALA A N 1
ATOM 967 C CA . ALA A 1 131 ? -0.756 0.080 11.178 1.00 93.06 131 ALA A CA 1
ATOM 968 C C . ALA A 1 131 ? -1.197 0.844 9.917 1.00 93.06 131 ALA A C 1
ATOM 970 O O . ALA A 1 131 ? -0.582 0.660 8.868 1.00 93.06 131 ALA A O 1
ATOM 971 N N . ALA A 1 132 ? -2.178 1.745 10.024 1.00 93.06 132 ALA A N 1
ATOM 972 C CA . ALA A 1 132 ? -2.622 2.604 8.928 1.00 93.06 132 ALA A CA 1
ATOM 973 C C . ALA A 1 132 ? -1.470 3.461 8.380 1.00 93.06 132 ALA A C 1
ATOM 975 O O . ALA A 1 132 ? -1.218 3.445 7.178 1.00 93.06 132 ALA A O 1
ATOM 976 N N . GLY A 1 133 ? -0.685 4.096 9.259 1.00 94.38 133 GLY A N 1
ATOM 977 C CA . GLY A 1 133 ? 0.494 4.863 8.845 1.00 94.38 133 GLY A CA 1
ATOM 978 C C . GLY A 1 133 ? 1.544 4.022 8.107 1.00 94.38 133 GLY A C 1
ATOM 979 O O . GLY A 1 133 ? 2.150 4.489 7.144 1.00 94.38 133 GLY A O 1
ATOM 980 N N . ARG A 1 134 ? 1.737 2.754 8.500 1.00 94.06 134 ARG A N 1
ATOM 981 C CA . ARG A 1 134 ? 2.629 1.832 7.770 1.00 94.06 134 ARG A CA 1
ATOM 982 C C . ARG A 1 134 ? 2.075 1.449 6.401 1.00 94.06 134 ARG A C 1
ATOM 984 O O . ARG A 1 134 ? 2.847 1.374 5.449 1.00 94.06 134 ARG A O 1
ATOM 991 N N . VAL A 1 135 ? 0.769 1.209 6.298 1.00 94.31 135 VAL A N 1
ATOM 992 C CA . VAL A 1 135 ? 0.109 0.915 5.017 1.00 94.31 135 VAL A CA 1
ATOM 993 C C . VAL A 1 135 ? 0.235 2.105 4.067 1.00 94.31 135 VAL A C 1
ATOM 995 O O . VAL A 1 135 ? 0.568 1.901 2.903 1.00 94.31 135 VAL A O 1
ATOM 998 N N . ASP A 1 136 ? 0.090 3.332 4.567 1.00 93.12 136 ASP A N 1
ATOM 999 C CA . ASP A 1 136 ? 0.244 4.557 3.771 1.00 93.12 136 ASP A CA 1
ATOM 1000 C C . ASP A 1 136 ? 1.691 4.772 3.311 1.00 93.12 136 ASP A C 1
ATOM 1002 O O . ASP A 1 136 ? 1.951 5.074 2.142 1.00 93.12 136 ASP A O 1
ATOM 1006 N N . ALA A 1 137 ? 2.662 4.533 4.195 1.00 91.19 137 ALA A N 1
ATOM 1007 C CA . ALA A 1 137 ? 4.077 4.540 3.827 1.00 91.19 137 ALA A CA 1
ATOM 1008 C C . ALA A 1 137 ? 4.402 3.469 2.763 1.00 91.19 137 ALA A C 1
ATOM 1010 O O . ALA A 1 137 ? 5.159 3.720 1.826 1.00 91.19 137 ALA A O 1
ATOM 1011 N N . ALA A 1 138 ? 3.799 2.283 2.856 1.00 89.00 138 ALA A N 1
ATOM 1012 C CA . ALA A 1 138 ? 3.955 1.246 1.840 1.00 89.00 138 ALA A CA 1
ATOM 1013 C C . ALA A 1 138 ? 3.289 1.632 0.506 1.00 89.00 138 ALA A C 1
ATOM 1015 O O . ALA A 1 138 ? 3.875 1.408 -0.553 1.00 89.00 138 ALA A O 1
ATOM 1016 N N . ASP A 1 139 ? 2.107 2.252 0.532 1.00 88.31 139 ASP A N 1
ATOM 1017 C CA . ASP A 1 139 ? 1.414 2.708 -0.677 1.00 88.31 139 ASP A CA 1
ATOM 1018 C C . ASP A 1 139 ? 2.175 3.818 -1.397 1.00 88.31 139 ASP A C 1
ATOM 1020 O O . ASP A 1 139 ? 2.320 3.774 -2.620 1.00 88.31 139 ASP A O 1
ATOM 1024 N N . THR A 1 140 ? 2.722 4.776 -0.651 1.00 87.25 140 THR A N 1
ATOM 1025 C CA . THR A 1 140 ? 3.600 5.813 -1.211 1.00 87.25 140 THR A CA 1
ATOM 1026 C C . THR A 1 140 ? 4.862 5.204 -1.821 1.00 87.25 140 THR A C 1
ATOM 1028 O O . THR A 1 140 ? 5.177 5.511 -2.970 1.00 87.25 140 THR A O 1
ATOM 1031 N N . ALA A 1 141 ? 5.519 4.260 -1.140 1.00 85.75 141 ALA A N 1
ATOM 1032 C CA . ALA A 1 141 ? 6.670 3.546 -1.693 1.00 85.75 141 ALA A CA 1
ATOM 1033 C C . ALA A 1 141 ? 6.322 2.764 -2.976 1.00 85.75 141 ALA A C 1
ATOM 1035 O O . ALA A 1 141 ? 7.075 2.803 -3.956 1.00 85.75 141 ALA A O 1
ATOM 1036 N N . LEU A 1 142 ? 5.167 2.088 -3.012 1.00 80.56 142 LEU A N 1
ATOM 1037 C CA . LEU A 1 142 ? 4.672 1.399 -4.207 1.00 80.56 142 LEU A CA 1
ATOM 1038 C C . LEU A 1 142 ? 4.364 2.379 -5.345 1.00 80.56 142 LEU A C 1
ATOM 1040 O O . LEU A 1 142 ? 4.686 2.085 -6.497 1.00 80.56 142 LEU A O 1
ATOM 1044 N N . ALA A 1 143 ? 3.784 3.543 -5.047 1.00 80.88 143 ALA A N 1
ATOM 1045 C CA . ALA A 1 143 ? 3.505 4.582 -6.035 1.00 80.88 143 ALA A CA 1
ATOM 1046 C C . ALA A 1 143 ? 4.798 5.167 -6.630 1.00 80.88 143 ALA A C 1
ATOM 1048 O O . ALA A 1 143 ? 4.913 5.271 -7.854 1.00 80.88 143 ALA A O 1
ATOM 1049 N N . THR A 1 144 ? 5.804 5.456 -5.799 1.00 76.00 144 THR A N 1
ATOM 1050 C CA . THR A 1 144 ? 7.128 5.907 -6.258 1.00 76.00 144 THR A CA 1
ATOM 1051 C C . THR A 1 144 ? 7.803 4.847 -7.125 1.00 76.00 144 THR A C 1
ATOM 1053 O O . THR A 1 144 ? 8.321 5.151 -8.199 1.00 76.00 144 THR A O 1
ATOM 1056 N N . ARG A 1 145 ? 7.746 3.571 -6.722 1.00 67.38 145 ARG A N 1
ATOM 1057 C CA . ARG A 1 145 ? 8.318 2.475 -7.515 1.00 67.38 145 ARG A CA 1
ATOM 1058 C C . ARG A 1 145 ? 7.561 2.250 -8.825 1.00 67.38 145 ARG A C 1
ATOM 1060 O O . ARG A 1 145 ? 8.187 1.903 -9.822 1.00 67.38 145 ARG A O 1
ATOM 1067 N N . ARG A 1 146 ? 6.245 2.494 -8.856 1.00 62.59 146 ARG A N 1
ATOM 1068 C CA . ARG A 1 146 ? 5.426 2.448 -10.079 1.00 62.59 146 ARG A CA 1
ATOM 1069 C C . ARG A 1 146 ? 5.866 3.489 -11.107 1.00 62.59 146 ARG A C 1
ATOM 1071 O O . ARG A 1 146 ? 5.878 3.160 -12.288 1.00 62.59 146 ARG A O 1
ATOM 1078 N N . MET A 1 147 ? 6.269 4.690 -10.687 1.00 54.81 147 MET A N 1
ATOM 1079 C CA . MET A 1 147 ? 6.834 5.688 -11.612 1.00 54.81 147 MET A CA 1
ATOM 1080 C C . MET A 1 147 ? 8.110 5.189 -12.306 1.00 54.81 147 MET A C 1
ATOM 1082 O O . MET A 1 147 ? 8.377 5.566 -13.440 1.00 54.81 147 MET A O 1
ATOM 1086 N N . ILE A 1 148 ? 8.861 4.299 -11.655 1.00 56.25 148 ILE A N 1
ATOM 1087 C CA . ILE A 1 148 ? 10.111 3.715 -12.165 1.00 56.25 148 ILE A CA 1
ATOM 1088 C C . ILE A 1 148 ? 9.860 2.309 -12.756 1.00 56.25 148 ILE A C 1
ATOM 1090 O O . ILE A 1 148 ? 10.794 1.616 -13.156 1.00 56.25 148 ILE A O 1
ATOM 1094 N N . ASN A 1 149 ? 8.605 1.844 -12.824 1.00 60.00 149 ASN A N 1
ATOM 1095 C CA . ASN A 1 149 ? 8.305 0.464 -13.192 1.00 60.00 149 ASN A CA 1
ATOM 1096 C C . ASN A 1 149 ? 8.480 0.212 -14.697 1.00 60.00 149 ASN A C 1
ATOM 1098 O O . ASN A 1 149 ? 7.539 0.297 -15.487 1.00 60.00 149 ASN A O 1
ATOM 1102 N N . THR A 1 150 ? 9.692 -0.186 -15.067 1.00 57.31 150 THR A N 1
ATOM 1103 C CA . THR A 1 150 ? 10.068 -0.660 -16.403 1.00 57.31 150 THR A CA 1
ATOM 1104 C C . THR A 1 150 ? 9.491 -2.040 -16.741 1.00 57.31 150 THR A C 1
ATOM 1106 O O . THR A 1 150 ? 9.626 -2.486 -17.878 1.00 57.31 150 THR A O 1
ATOM 1109 N N . ALA A 1 151 ? 8.832 -2.736 -15.802 1.00 55.94 151 ALA A N 1
ATOM 1110 C CA . ALA A 1 151 ? 8.218 -4.042 -16.065 1.00 55.94 151 ALA A CA 1
ATOM 1111 C C . ALA A 1 151 ? 6.942 -3.945 -16.917 1.00 55.94 151 ALA A C 1
ATOM 1113 O O . ALA A 1 151 ? 6.599 -4.905 -17.596 1.00 55.94 151 ALA A O 1
ATOM 1114 N N . GLY A 1 152 ? 6.262 -2.791 -16.916 1.00 58.41 152 GLY A N 1
ATOM 1115 C CA . GLY A 1 152 ? 5.119 -2.526 -17.801 1.00 58.41 152 GLY A CA 1
ATOM 1116 C C . GLY A 1 152 ? 5.510 -1.968 -19.172 1.00 58.41 152 GLY A C 1
ATOM 1117 O O . GLY A 1 152 ? 4.638 -1.718 -20.001 1.00 58.41 152 GLY A O 1
ATOM 1118 N N . TRP A 1 153 ? 6.800 -1.717 -19.409 1.00 62.81 153 TRP A N 1
ATOM 1119 C CA . TRP A 1 153 ? 7.264 -1.191 -20.687 1.00 62.81 153 TRP A CA 1
ATOM 1120 C C . TRP A 1 153 ? 7.328 -2.316 -21.721 1.00 62.81 153 TRP A C 1
ATOM 1122 O O . TRP A 1 153 ? 7.734 -3.430 -21.376 1.00 62.81 153 TRP A O 1
ATOM 1132 N N . PRO A 1 154 ? 7.007 -2.036 -22.998 1.00 71.00 154 PRO A N 1
ATOM 1133 C CA . PRO A 1 154 ? 7.308 -2.962 -24.077 1.00 71.00 154 PRO A CA 1
ATOM 1134 C C . PRO A 1 154 ? 8.778 -3.381 -24.000 1.00 71.00 154 PRO A C 1
ATOM 1136 O O . PRO A 1 154 ? 9.657 -2.538 -23.806 1.00 71.00 154 PRO A O 1
ATOM 1139 N N . VAL A 1 155 ? 9.047 -4.673 -24.187 1.00 70.88 155 VAL A N 1
ATOM 1140 C CA . VAL A 1 155 ? 10.397 -5.270 -24.142 1.00 70.88 155 VAL A CA 1
ATOM 1141 C C . VAL A 1 155 ? 11.383 -4.466 -24.992 1.00 70.88 155 VAL A C 1
ATOM 1143 O O . VAL A 1 155 ? 12.499 -4.171 -24.568 1.00 70.88 155 VAL A O 1
ATOM 1146 N N . VAL A 1 156 ? 10.916 -4.019 -26.160 1.00 75.06 156 VAL A N 1
ATOM 1147 C CA . VAL A 1 156 ? 11.652 -3.154 -27.085 1.00 75.06 156 VAL A CA 1
ATOM 1148 C C . VAL A 1 156 ? 12.066 -1.836 -26.430 1.00 75.06 156 VAL A C 1
ATOM 1150 O O . VAL A 1 156 ? 13.234 -1.481 -26.507 1.00 75.06 156 VAL A O 1
ATOM 1153 N N . ALA A 1 157 ? 11.159 -1.131 -25.748 1.00 76.50 157 ALA A N 1
ATOM 1154 C CA . ALA A 1 157 ? 11.449 0.156 -25.111 1.00 76.50 157 ALA A CA 1
ATOM 1155 C C . ALA A 1 157 ? 12.448 0.012 -23.951 1.00 76.50 157 ALA A C 1
ATOM 1157 O O . ALA A 1 157 ? 13.373 0.816 -23.822 1.00 76.50 157 ALA A O 1
ATOM 1158 N N . ARG A 1 158 ? 12.307 -1.046 -23.142 1.00 73.50 158 ARG A N 1
ATOM 1159 C CA . ARG A 1 158 ? 13.236 -1.348 -22.040 1.00 73.50 158 ARG A CA 1
ATOM 1160 C C . ARG A 1 158 ? 14.640 -1.666 -22.556 1.00 73.50 158 ARG A C 1
ATOM 1162 O O . ARG A 1 158 ? 15.623 -1.160 -22.018 1.00 73.50 158 ARG A O 1
ATOM 1169 N N . ASN A 1 159 ? 14.732 -2.464 -23.618 1.00 75.12 159 ASN A N 1
ATOM 1170 C CA . ASN A 1 159 ? 16.010 -2.835 -24.217 1.00 75.12 159 ASN A CA 1
ATOM 1171 C C . ASN A 1 159 ? 16.646 -1.640 -24.949 1.00 75.12 159 ASN A C 1
ATOM 1173 O O . ASN A 1 159 ? 17.850 -1.424 -24.819 1.00 75.12 159 ASN A O 1
ATOM 1177 N N . LEU A 1 160 ? 15.851 -0.801 -25.627 1.00 78.94 160 LEU A N 1
ATOM 1178 C CA . LEU A 1 160 ? 16.331 0.427 -26.271 1.00 78.94 160 LEU A CA 1
ATOM 1179 C C . LEU A 1 160 ? 16.972 1.382 -25.254 1.00 78.94 160 LEU A C 1
ATOM 1181 O O . LEU A 1 160 ? 18.039 1.919 -25.524 1.00 78.94 160 LEU A O 1
ATOM 1185 N N . LEU A 1 161 ? 16.376 1.540 -24.067 1.00 79.62 161 LEU A N 1
ATOM 1186 C CA . LEU A 1 161 ? 16.925 2.394 -23.007 1.00 79.62 161 LEU A CA 1
ATOM 1187 C C . LEU A 1 161 ? 18.278 1.886 -22.475 1.00 79.62 161 LEU A C 1
ATOM 1189 O O . LEU A 1 161 ? 19.106 2.683 -22.048 1.00 79.62 161 LEU A O 1
ATOM 1193 N N . GLY A 1 162 ? 18.514 0.571 -22.514 1.00 74.38 162 GLY A N 1
ATOM 1194 C CA . GLY A 1 162 ? 19.791 -0.030 -22.123 1.00 74.38 162 GLY A CA 1
ATOM 1195 C C . GLY A 1 162 ? 20.882 0.101 -23.189 1.00 74.38 162 GLY A C 1
ATOM 1196 O O . GLY A 1 162 ? 22.028 0.392 -22.857 1.00 74.38 162 GLY A O 1
ATOM 1197 N N . TYR A 1 163 ? 20.539 -0.103 -24.466 1.00 75.38 163 TYR A N 1
ATOM 1198 C CA . TYR A 1 163 ? 21.515 -0.088 -25.563 1.00 75.38 163 TYR A CA 1
ATOM 1199 C C . TYR A 1 163 ? 21.786 1.319 -26.121 1.00 75.38 163 TYR A C 1
ATOM 1201 O O . TYR A 1 163 ? 22.933 1.642 -26.427 1.00 75.38 163 TYR A O 1
ATOM 1209 N N . ALA A 1 164 ? 20.761 2.167 -26.255 1.00 78.56 164 ALA A N 1
ATOM 1210 C CA . ALA A 1 164 ? 20.846 3.419 -27.011 1.00 78.56 164 ALA A CA 1
ATOM 1211 C C . ALA A 1 164 ? 21.778 4.488 -26.412 1.00 78.56 164 ALA A C 1
ATOM 1213 O O . ALA A 1 164 ? 22.532 5.077 -27.184 1.00 78.56 164 ALA A O 1
ATOM 1214 N N . PRO A 1 165 ? 21.805 4.755 -25.089 1.00 81.94 165 PRO A N 1
ATOM 1215 C CA . PRO A 1 165 ? 22.634 5.834 -24.548 1.00 81.94 165 PRO A CA 1
ATOM 1216 C C . PRO A 1 165 ? 24.124 5.615 -24.820 1.00 81.94 165 PRO A C 1
ATOM 1218 O O . PRO A 1 165 ? 24.818 6.515 -25.285 1.00 81.94 165 PRO A O 1
ATOM 1221 N N . LEU A 1 166 ? 24.604 4.390 -24.595 1.00 75.31 166 LEU A N 1
ATOM 1222 C CA . LEU A 1 166 ? 26.006 4.044 -24.807 1.00 75.31 166 LEU A CA 1
ATOM 1223 C C . LEU A 1 166 ? 26.337 3.872 -26.297 1.00 75.31 166 LEU A C 1
ATOM 1225 O O . LEU A 1 166 ? 27.418 4.267 -26.729 1.00 75.31 166 LEU A O 1
ATOM 1229 N N . ALA A 1 167 ? 25.397 3.344 -27.090 1.00 79.81 167 ALA A N 1
ATOM 1230 C CA . ALA A 1 167 ? 25.546 3.224 -28.540 1.00 79.81 167 ALA A CA 1
ATOM 1231 C C . ALA A 1 167 ? 25.628 4.581 -29.258 1.00 79.81 167 ALA A C 1
ATOM 1233 O O . ALA A 1 167 ? 26.273 4.670 -30.298 1.00 79.81 167 ALA A O 1
ATOM 1234 N N . LEU A 1 168 ? 24.991 5.628 -28.721 1.00 81.38 168 LEU A N 1
ATOM 1235 C CA . LEU A 1 168 ? 24.983 6.969 -29.313 1.00 81.38 168 LEU A CA 1
ATOM 1236 C C . LEU A 1 168 ? 26.114 7.865 -28.798 1.00 81.38 168 LEU A C 1
ATOM 1238 O O . LEU A 1 168 ? 26.607 8.704 -29.549 1.00 81.38 168 LEU A O 1
ATOM 1242 N N . LEU A 1 169 ? 26.555 7.682 -27.551 1.00 82.88 169 LEU A N 1
ATOM 1243 C CA . LEU A 1 169 ? 27.584 8.525 -26.937 1.00 82.88 169 LEU A CA 1
ATOM 1244 C C . LEU A 1 169 ? 28.904 8.502 -27.719 1.00 82.88 169 LEU A C 1
ATOM 1246 O O . LEU A 1 169 ? 29.494 9.546 -27.976 1.00 82.88 169 LEU A O 1
ATOM 1250 N N . MET A 1 170 ? 29.364 7.318 -28.119 1.00 79.38 170 MET A N 1
ATOM 1251 C CA . MET A 1 170 ? 30.653 7.173 -28.795 1.00 79.38 170 MET A CA 1
ATOM 1252 C C . MET A 1 170 ? 30.691 7.748 -30.225 1.00 79.38 170 MET A C 1
ATOM 1254 O O . MET A 1 170 ? 31.591 8.543 -30.506 1.00 79.38 170 MET A O 1
ATOM 1258 N N . PRO A 1 171 ? 29.752 7.420 -31.138 1.00 78.31 171 PRO A N 1
ATOM 1259 C CA . PRO A 1 171 ? 29.724 8.048 -32.459 1.00 78.31 171 PRO A CA 1
ATOM 1260 C C . PRO A 1 171 ? 29.516 9.564 -32.361 1.00 78.31 171 PRO A C 1
ATOM 1262 O O . PRO A 1 171 ? 30.083 10.310 -33.154 1.00 78.31 171 PRO A O 1
ATOM 1265 N N . PHE A 1 172 ? 28.783 10.044 -31.352 1.00 83.88 172 PHE A N 1
ATOM 1266 C CA . PHE A 1 172 ? 28.670 11.476 -31.086 1.00 83.88 172 PHE A CA 1
ATOM 1267 C C . PHE A 1 172 ? 30.026 12.113 -30.748 1.00 83.88 172 PHE A C 1
ATOM 1269 O O . PHE A 1 172 ? 30.384 13.130 -31.340 1.00 83.88 172 PHE A O 1
ATOM 1276 N N . VAL A 1 173 ? 30.822 11.492 -29.870 1.00 83.62 173 VAL A N 1
ATOM 1277 C CA . VAL A 1 173 ? 32.185 11.955 -29.553 1.00 83.62 173 VAL A CA 1
ATOM 1278 C C . VAL A 1 173 ? 33.063 11.999 -30.810 1.00 83.62 173 VAL A C 1
ATOM 1280 O O . VAL A 1 173 ? 33.751 12.993 -31.024 1.00 83.62 173 VAL A O 1
ATOM 1283 N N . GLN A 1 174 ? 33.003 10.987 -31.682 1.00 81.00 174 GLN A N 1
ATOM 1284 C CA . GLN A 1 174 ? 33.755 10.981 -32.948 1.00 81.00 174 GLN A CA 1
ATOM 1285 C C . GLN A 1 174 ? 33.367 12.132 -33.880 1.00 81.00 174 GLN A C 1
ATOM 1287 O O . GLN A 1 174 ? 34.244 12.774 -34.455 1.00 81.00 174 GLN A O 1
ATOM 1292 N N . LEU A 1 175 ? 32.069 12.417 -34.007 1.00 82.44 175 LEU A N 1
ATOM 1293 C CA . LEU A 1 175 ? 31.579 13.530 -34.822 1.00 82.44 175 LEU A CA 1
ATOM 1294 C C . LEU A 1 175 ? 32.013 14.886 -34.254 1.00 82.44 175 LEU A C 1
ATOM 1296 O O . LEU A 1 175 ? 32.405 15.765 -35.017 1.00 82.44 175 LEU A O 1
ATOM 1300 N N . VAL A 1 176 ? 32.005 15.049 -32.927 1.00 85.38 176 VAL A N 1
ATOM 1301 C CA . VAL A 1 176 ? 32.520 16.260 -32.268 1.00 85.38 176 VAL A CA 1
ATOM 1302 C C . VAL A 1 176 ? 34.025 16.412 -32.501 1.00 85.38 176 VAL A C 1
ATOM 1304 O O . VAL A 1 176 ? 34.475 17.499 -32.853 1.00 85.38 176 VAL A O 1
ATOM 1307 N N . LEU A 1 177 ? 34.807 15.336 -32.363 1.00 81.94 177 LEU A N 1
ATOM 1308 C CA . LEU A 1 177 ? 36.246 15.351 -32.653 1.00 81.94 177 LEU A CA 1
ATOM 1309 C C . LEU A 1 177 ? 36.529 15.737 -34.107 1.00 81.94 177 LEU A C 1
ATOM 1311 O O . LEU A 1 177 ? 37.388 16.586 -34.344 1.00 81.94 177 LEU A O 1
ATOM 1315 N N . LEU A 1 178 ? 35.792 15.170 -35.064 1.00 81.62 178 LEU A N 1
ATOM 1316 C CA . LEU A 1 178 ? 35.901 15.543 -36.473 1.00 81.62 178 LEU A CA 1
ATOM 1317 C C . LEU A 1 178 ? 35.561 17.022 -36.689 1.00 81.62 178 LEU A C 1
ATOM 1319 O O . LEU A 1 178 ? 36.304 17.722 -37.369 1.00 81.62 178 LEU A O 1
ATOM 1323 N N . ALA A 1 179 ? 34.473 17.510 -36.091 1.00 85.06 179 ALA A N 1
ATOM 1324 C CA . ALA A 1 179 ? 34.044 18.900 -36.234 1.00 85.06 179 ALA A CA 1
ATOM 1325 C C . ALA A 1 179 ? 35.057 19.901 -35.650 1.00 85.06 179 ALA A C 1
ATOM 1327 O O . ALA A 1 179 ? 35.229 20.985 -36.199 1.00 85.06 179 ALA A O 1
ATOM 1328 N N . VAL A 1 180 ? 35.731 19.543 -34.552 1.00 88.44 180 VAL A N 1
ATOM 1329 C CA . VAL A 1 180 ? 36.706 20.413 -33.870 1.00 88.44 180 VAL A CA 1
ATOM 1330 C C . VAL A 1 180 ? 38.096 20.338 -34.504 1.00 88.44 180 VAL A C 1
ATOM 1332 O O . VAL A 1 180 ? 38.771 21.359 -34.610 1.00 88.44 180 VAL A O 1
ATOM 1335 N N . THR A 1 181 ? 38.551 19.144 -34.893 1.00 83.81 181 THR A N 1
ATOM 1336 C CA . THR A 1 181 ? 39.939 18.915 -35.348 1.00 83.81 181 THR A CA 1
ATOM 1337 C C . THR A 1 181 ? 40.091 18.851 -36.865 1.00 83.81 181 THR A C 1
ATOM 1339 O O . THR A 1 181 ? 41.214 18.919 -37.364 1.00 83.81 181 THR A O 1
ATOM 1342 N N . GLY A 1 182 ? 38.985 18.719 -37.600 1.00 82.06 182 GLY A N 1
ATOM 1343 C CA . GLY A 1 182 ? 38.989 18.489 -39.039 1.00 82.06 182 GLY A CA 1
ATOM 1344 C C . GLY A 1 182 ? 39.574 17.124 -39.440 1.00 82.06 182 GLY A C 1
ATOM 1345 O O . GLY A 1 182 ? 39.817 16.250 -38.593 1.00 82.06 182 GLY A O 1
ATOM 1346 N N . PRO A 1 183 ? 39.802 16.908 -40.747 1.00 84.94 183 PRO A N 1
ATOM 1347 C CA . PRO A 1 183 ? 40.474 15.718 -41.262 1.00 84.94 183 PRO A CA 1
ATOM 1348 C C . PRO A 1 183 ? 41.927 15.701 -40.772 1.00 84.94 183 PRO A C 1
ATOM 1350 O O . PRO A 1 183 ? 42.774 16.460 -41.234 1.00 84.94 183 PRO A O 1
ATOM 1353 N N . SER A 1 184 ? 42.214 14.870 -39.773 1.00 81.88 184 SER A N 1
ATOM 1354 C CA . SER A 1 184 ? 43.503 14.860 -39.082 1.00 81.88 184 SER A CA 1
ATOM 1355 C C . SER A 1 184 ? 43.914 13.437 -38.680 1.00 81.88 184 SER A C 1
ATOM 1357 O O . SER A 1 184 ? 43.063 12.543 -38.605 1.00 81.88 184 SER A O 1
ATOM 1359 N N . PRO A 1 185 ? 45.200 13.194 -38.353 1.00 83.12 185 PRO A N 1
ATOM 1360 C CA . PRO A 1 185 ? 45.644 11.914 -37.796 1.00 83.12 185 PRO A CA 1
ATOM 1361 C C . PRO A 1 185 ? 44.902 11.531 -36.505 1.00 83.12 185 PRO A C 1
ATOM 1363 O O . PRO A 1 185 ? 44.710 10.350 -36.228 1.00 83.12 185 PRO A O 1
ATOM 1366 N N . LEU A 1 186 ? 44.437 12.527 -35.740 1.00 78.44 186 LEU A N 1
ATOM 1367 C CA . LEU A 1 186 ? 43.575 12.347 -34.568 1.00 78.44 186 LEU A CA 1
ATOM 1368 C C . LEU A 1 186 ? 42.207 11.766 -34.957 1.00 78.44 186 LEU A C 1
ATOM 1370 O O . LEU A 1 186 ? 41.755 10.804 -34.335 1.00 78.44 186 LEU A O 1
ATOM 1374 N N . SER A 1 187 ? 41.588 12.278 -36.023 1.00 75.50 187 SER A N 1
ATOM 1375 C CA . SER A 1 187 ? 40.344 11.737 -36.590 1.00 75.50 187 SER A CA 1
ATOM 1376 C C . SER A 1 187 ? 40.533 10.318 -37.154 1.00 75.50 187 SER A C 1
ATOM 1378 O O . SER A 1 187 ? 39.668 9.461 -36.974 1.00 75.50 187 SER A O 1
ATOM 1380 N N . ALA A 1 188 ? 41.692 10.016 -37.750 1.00 77.38 188 ALA A N 1
ATOM 1381 C CA . ALA A 1 188 ? 42.031 8.665 -38.212 1.00 77.38 188 ALA A CA 1
ATOM 1382 C C . ALA A 1 188 ? 42.241 7.673 -37.049 1.00 77.38 188 ALA A C 1
ATOM 1384 O O . ALA A 1 188 ? 41.741 6.549 -37.086 1.00 77.38 188 ALA A O 1
ATOM 1385 N N . ALA A 1 189 ? 42.917 8.087 -35.974 1.00 78.31 189 ALA A N 1
ATOM 1386 C CA . ALA A 1 189 ? 43.057 7.270 -34.768 1.00 78.31 189 ALA A CA 1
ATOM 1387 C C . ALA A 1 189 ? 41.695 7.016 -34.091 1.00 78.31 189 ALA A C 1
ATOM 1389 O O . ALA A 1 189 ? 41.415 5.896 -33.654 1.00 78.31 189 ALA A O 1
ATOM 1390 N N . ALA A 1 190 ? 40.814 8.023 -34.065 1.00 74.94 190 ALA A N 1
ATOM 1391 C CA . ALA A 1 190 ? 39.451 7.895 -33.550 1.00 74.94 190 ALA A CA 1
ATOM 1392 C C . ALA A 1 190 ? 38.596 6.890 -34.347 1.00 74.94 190 ALA A C 1
ATOM 1394 O O . ALA A 1 190 ? 37.742 6.222 -33.756 1.00 74.94 190 ALA A O 1
ATOM 1395 N N . LEU A 1 191 ? 38.846 6.735 -35.654 1.00 74.69 191 LEU A N 1
ATOM 1396 C CA . LEU A 1 191 ? 38.217 5.716 -36.501 1.00 74.69 191 LEU A CA 1
ATOM 1397 C C . LEU A 1 191 ? 38.650 4.296 -36.093 1.00 74.69 191 LEU A C 1
ATOM 1399 O O . LEU A 1 191 ? 37.805 3.419 -35.916 1.00 74.69 191 LEU A O 1
ATOM 1403 N N . VAL A 1 192 ? 39.954 4.080 -35.877 1.00 79.19 192 VAL A N 1
ATOM 1404 C CA . VAL A 1 192 ? 40.509 2.770 -35.480 1.00 79.19 192 VAL A CA 1
ATOM 1405 C C . VAL A 1 192 ? 40.001 2.350 -34.099 1.00 79.19 192 VAL A C 1
ATOM 1407 O O . VAL A 1 192 ? 39.535 1.225 -33.924 1.00 79.19 192 VAL A O 1
ATOM 1410 N N . VAL A 1 193 ? 40.020 3.267 -33.127 1.00 75.75 193 VAL A N 1
ATOM 1411 C CA . VAL A 1 193 ? 39.462 3.026 -31.781 1.00 75.75 193 VAL A CA 1
ATOM 1412 C C . VAL A 1 193 ? 37.942 2.829 -31.843 1.00 75.75 193 VAL A C 1
ATOM 1414 O O . VAL A 1 193 ? 37.375 2.003 -31.124 1.00 75.75 193 VAL A O 1
ATOM 1417 N N . GLY A 1 194 ? 37.285 3.547 -32.751 1.00 69.25 194 GLY A N 1
ATOM 1418 C CA . GLY A 1 194 ? 35.862 3.446 -33.044 1.00 69.25 194 GLY A CA 1
ATOM 1419 C C . GLY A 1 194 ? 35.375 2.067 -33.449 1.00 69.25 194 GLY A C 1
ATOM 1420 O O . GLY A 1 194 ? 34.233 1.725 -33.161 1.00 69.25 194 GLY A O 1
ATOM 1421 N N . LEU A 1 195 ? 36.232 1.261 -34.076 1.00 73.69 195 LEU A N 1
ATOM 1422 C CA . LEU A 1 195 ? 35.853 -0.046 -34.609 1.00 73.69 195 LEU A CA 1
ATOM 1423 C C . LEU A 1 195 ? 35.551 -1.078 -33.507 1.00 73.69 195 LEU A C 1
ATOM 1425 O O . LEU A 1 195 ? 34.695 -1.943 -33.681 1.00 73.69 195 LEU A O 1
ATOM 1429 N N . ALA A 1 196 ? 36.232 -0.982 -32.360 1.00 75.69 196 ALA A N 1
ATOM 1430 C CA . ALA A 1 196 ? 36.059 -1.901 -31.229 1.00 75.69 196 ALA A CA 1
ATOM 1431 C C . ALA A 1 196 ? 34.899 -1.503 -30.291 1.00 75.69 196 ALA A C 1
ATOM 1433 O O . ALA A 1 196 ? 34.370 -2.325 -29.540 1.00 75.69 196 ALA A O 1
ATOM 1434 N N . MET A 1 197 ? 34.481 -0.238 -30.337 1.00 70.88 197 MET A N 1
ATOM 1435 C CA . MET A 1 197 ? 33.508 0.351 -29.412 1.00 70.88 197 MET A CA 1
ATOM 1436 C C . MET A 1 197 ? 32.079 -0.215 -29.497 1.00 70.88 197 MET A C 1
ATOM 1438 O O . MET A 1 197 ? 31.466 -0.389 -28.443 1.00 70.88 197 MET A O 1
ATOM 1442 N N . PRO A 1 198 ? 31.526 -0.575 -30.671 1.00 71.81 198 PRO A N 1
ATOM 1443 C CA . PRO A 1 198 ? 30.185 -1.154 -30.768 1.00 71.81 198 PRO A CA 1
ATOM 1444 C C . PRO A 1 198 ? 30.066 -2.481 -30.021 1.00 71.81 198 PRO A C 1
ATOM 1446 O O . PRO A 1 198 ? 29.036 -2.753 -29.407 1.00 71.81 198 PRO A O 1
ATOM 1449 N N . ALA A 1 199 ? 31.135 -3.283 -30.020 1.00 76.19 199 ALA A N 1
ATOM 1450 C CA . ALA A 1 199 ? 31.188 -4.537 -29.278 1.00 76.19 199 ALA A CA 1
ATOM 1451 C C . ALA A 1 199 ? 31.199 -4.295 -27.758 1.00 76.19 199 ALA A C 1
ATOM 1453 O O . ALA A 1 199 ? 30.483 -4.975 -27.022 1.00 76.19 199 ALA A O 1
ATOM 1454 N N . ALA A 1 200 ? 31.945 -3.289 -27.288 1.00 77.31 200 ALA A N 1
ATOM 1455 C CA . ALA A 1 200 ? 31.964 -2.895 -25.878 1.00 77.31 200 ALA A CA 1
ATOM 1456 C C . ALA A 1 200 ? 30.614 -2.310 -25.421 1.00 77.31 200 ALA A C 1
ATOM 1458 O O . ALA A 1 200 ? 30.101 -2.685 -24.365 1.00 77.31 200 ALA A O 1
ATOM 1459 N N . ALA A 1 201 ? 29.999 -1.452 -26.243 1.00 76.62 201 ALA A N 1
ATOM 1460 C C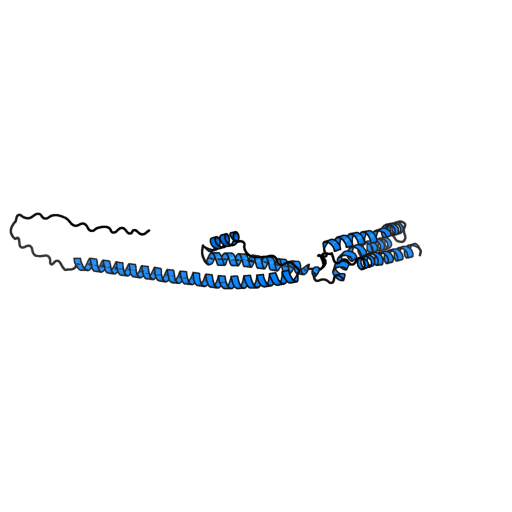A . ALA A 1 201 ? 28.677 -0.885 -25.985 1.00 76.62 201 ALA A CA 1
ATOM 1461 C C . ALA A 1 201 ? 27.591 -1.971 -25.940 1.00 76.62 201 ALA A C 1
ATOM 1463 O O . ALA A 1 201 ? 26.744 -1.970 -25.043 1.00 76.62 201 ALA A O 1
ATOM 1464 N N . PHE A 1 202 ? 27.663 -2.944 -26.852 1.00 76.75 202 PHE A N 1
ATOM 1465 C CA . PHE A 1 202 ? 26.786 -4.108 -26.847 1.00 76.75 202 PHE A CA 1
ATOM 1466 C C . PHE A 1 202 ? 26.974 -4.956 -25.584 1.00 76.75 202 PHE A C 1
ATOM 1468 O O . PHE A 1 202 ? 25.985 -5.302 -24.942 1.00 76.75 202 PHE A O 1
ATOM 1475 N N . ALA A 1 203 ? 28.215 -5.257 -25.187 1.00 76.88 203 ALA A N 1
ATOM 1476 C CA . ALA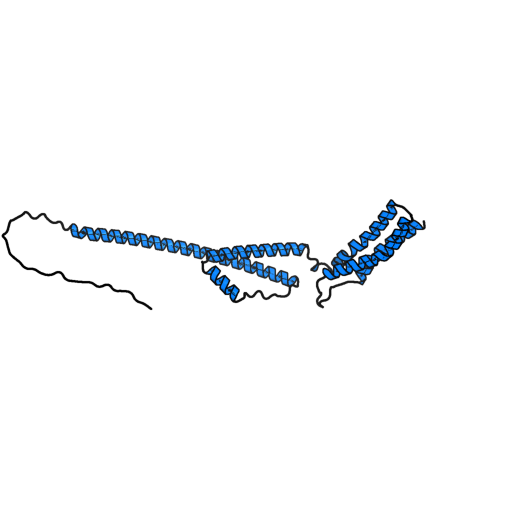 A 1 203 ? 28.505 -6.056 -23.996 1.00 76.88 203 ALA A CA 1
ATOM 1477 C C . ALA A 1 203 ? 28.014 -5.380 -22.702 1.00 76.88 203 ALA A C 1
ATOM 1479 O O . ALA A 1 203 ? 27.392 -6.031 -21.858 1.00 76.88 203 ALA A O 1
ATOM 1480 N N . ALA A 1 204 ? 28.226 -4.069 -22.568 1.00 77.94 204 ALA A N 1
ATOM 1481 C CA . ALA A 1 204 ? 27.752 -3.290 -21.427 1.00 77.94 204 ALA A CA 1
ATOM 1482 C C . ALA A 1 204 ? 26.217 -3.186 -21.395 1.00 77.94 204 ALA A C 1
ATOM 1484 O O . ALA A 1 204 ? 25.607 -3.434 -20.352 1.00 77.94 204 ALA A O 1
ATOM 1485 N N . GLY A 1 205 ? 25.578 -2.910 -22.538 1.00 71.69 205 GLY A N 1
ATOM 1486 C CA . GLY A 1 205 ? 24.118 -2.905 -22.656 1.00 71.69 205 GLY A CA 1
ATOM 1487 C C . GLY A 1 205 ? 23.506 -4.283 -22.381 1.00 71.69 205 GLY A C 1
ATOM 1488 O O . GLY A 1 205 ? 22.496 -4.393 -21.691 1.00 71.69 205 GLY A O 1
ATOM 1489 N N . TRP A 1 206 ? 24.156 -5.357 -22.834 1.00 73.88 206 TRP A N 1
ATOM 1490 C CA . TRP A 1 206 ? 23.749 -6.741 -22.582 1.00 73.88 206 TRP A CA 1
ATOM 1491 C C . TRP A 1 206 ? 23.815 -7.103 -21.097 1.00 73.88 206 TRP A C 1
ATOM 1493 O O . TRP A 1 206 ? 22.878 -7.702 -20.563 1.00 73.88 206 TRP A O 1
ATOM 1503 N N . TRP A 1 207 ? 24.890 -6.704 -20.413 1.00 78.56 207 TRP A N 1
ATOM 1504 C CA . TRP A 1 207 ? 25.032 -6.886 -18.969 1.00 78.56 207 TRP A CA 1
ATOM 1505 C C . TRP A 1 207 ? 23.969 -6.102 -18.187 1.00 78.56 207 TRP A C 1
ATOM 1507 O O . TRP A 1 207 ? 23.338 -6.648 -17.282 1.00 78.56 207 TRP A O 1
ATOM 1517 N N . TRP A 1 208 ? 23.712 -4.852 -18.582 1.00 73.88 208 TRP A N 1
ATOM 1518 C CA . TRP A 1 208 ? 22.717 -3.977 -17.959 1.00 73.88 208 TRP A CA 1
ATOM 1519 C C . TRP A 1 208 ? 21.283 -4.503 -18.121 1.00 73.88 208 TRP A C 1
ATOM 1521 O O . TRP A 1 208 ? 20.559 -4.653 -17.133 1.00 73.88 208 TRP A O 1
ATOM 1531 N N . VAL A 1 209 ? 20.889 -4.877 -19.346 1.00 72.31 209 VAL A N 1
ATOM 1532 C CA . VAL A 1 209 ? 19.582 -5.497 -19.635 1.00 72.31 209 VAL A CA 1
ATOM 1533 C C . VAL A 1 209 ? 19.435 -6.813 -18.876 1.00 72.31 209 VAL A C 1
ATOM 1535 O O . VAL A 1 209 ? 18.385 -7.071 -18.297 1.00 72.31 209 VAL A O 1
ATOM 1538 N N . GLY A 1 210 ? 20.500 -7.614 -18.794 1.00 68.06 210 GLY A N 1
ATOM 1539 C CA . GLY A 1 210 ? 20.509 -8.857 -18.030 1.00 68.06 210 GLY A CA 1
ATOM 1540 C C . GLY A 1 210 ? 20.305 -8.693 -16.524 1.00 68.06 210 GLY A C 1
ATOM 1541 O O . GLY A 1 210 ? 19.908 -9.662 -15.883 1.00 68.06 210 GLY A O 1
ATOM 1542 N N . ARG A 1 211 ? 20.560 -7.500 -15.974 1.00 69.81 211 ARG A N 1
ATOM 1543 C CA . ARG A 1 211 ? 20.384 -7.193 -14.549 1.00 69.81 211 ARG A CA 1
ATOM 1544 C C . ARG A 1 211 ? 19.031 -6.556 -14.224 1.00 69.81 211 ARG A C 1
ATOM 1546 O O . ARG A 1 211 ? 18.565 -6.682 -13.096 1.00 69.81 211 ARG A O 1
ATOM 1553 N N . LEU A 1 212 ? 18.429 -5.858 -15.188 1.00 65.31 212 LEU A N 1
ATOM 1554 C CA . LEU A 1 212 ? 17.178 -5.108 -15.013 1.00 65.31 212 LEU A CA 1
ATOM 1555 C C . LEU A 1 212 ? 15.945 -5.816 -15.577 1.00 65.31 212 LEU A C 1
ATOM 1557 O O . LEU A 1 212 ? 14.837 -5.575 -15.099 1.00 65.31 212 LEU A O 1
ATOM 1561 N N . ALA A 1 213 ? 16.109 -6.665 -16.591 1.00 61.03 213 ALA A N 1
ATOM 1562 C CA . ALA A 1 213 ? 15.032 -7.517 -17.063 1.00 61.03 213 ALA A CA 1
ATOM 1563 C C . ALA A 1 213 ? 14.822 -8.635 -16.034 1.00 61.03 213 ALA A C 1
ATOM 1565 O O . ALA A 1 213 ? 15.667 -9.517 -15.883 1.00 61.03 213 ALA A O 1
ATOM 1566 N N . GLY A 1 214 ? 13.710 -8.568 -15.298 1.00 55.94 214 GLY A N 1
ATOM 1567 C CA . GLY A 1 214 ? 13.258 -9.679 -14.463 1.00 55.94 214 GLY A CA 1
ATOM 1568 C C . GLY A 1 214 ? 13.057 -10.959 -15.292 1.00 55.94 214 GLY A C 1
ATOM 1569 O O . GLY A 1 214 ? 12.927 -10.871 -16.517 1.00 55.94 214 GLY A O 1
ATOM 1570 N N . PRO A 1 215 ? 13.058 -12.137 -14.644 1.00 57.56 215 PRO A N 1
ATOM 1571 C CA . PRO A 1 215 ? 12.846 -13.411 -15.324 1.00 57.56 215 PRO A CA 1
ATOM 1572 C C . PRO A 1 215 ? 11.488 -13.427 -16.035 1.00 57.56 215 PRO A C 1
ATOM 1574 O O . PRO A 1 215 ? 10.485 -12.972 -15.482 1.00 57.56 215 PRO A O 1
ATOM 1577 N N . ASP A 1 216 ? 11.464 -13.931 -17.265 1.00 60.84 216 ASP A N 1
ATOM 1578 C CA . ASP A 1 216 ? 10.240 -14.212 -18.007 1.00 60.84 216 ASP A CA 1
ATOM 1579 C C . ASP A 1 216 ? 9.520 -15.461 -17.454 1.00 60.84 216 ASP A C 1
ATOM 1581 O O . ASP A 1 216 ? 9.947 -16.074 -16.472 1.00 60.84 216 ASP A O 1
ATOM 1585 N N . ALA A 1 217 ? 8.416 -15.865 -18.091 1.00 56.38 217 ALA A N 1
ATOM 1586 C CA . ALA A 1 217 ? 7.650 -17.056 -17.709 1.00 56.38 217 ALA A CA 1
ATOM 1587 C C . ALA A 1 217 ? 8.464 -18.370 -17.760 1.00 56.38 217 ALA A C 1
ATOM 1589 O O . ALA A 1 217 ? 8.043 -19.368 -17.178 1.00 56.38 217 ALA A O 1
ATOM 1590 N N . SER A 1 218 ? 9.621 -18.371 -18.429 1.00 57.50 218 SER A N 1
ATOM 1591 C CA . SER A 1 218 ? 10.567 -19.490 -18.498 1.00 57.50 218 SER A CA 1
ATOM 1592 C C . SER A 1 218 ? 11.759 -19.342 -17.541 1.00 57.50 218 SER A C 1
ATOM 1594 O O . SER A 1 218 ? 12.631 -20.209 -17.497 1.00 57.50 218 SER A O 1
ATOM 1596 N N . GLY A 1 219 ? 11.799 -18.270 -16.743 1.00 58.12 219 GLY A N 1
ATOM 1597 C CA . GLY A 1 219 ? 12.896 -17.971 -15.825 1.00 58.12 219 GLY A CA 1
ATOM 1598 C C . GLY A 1 219 ? 14.091 -17.278 -16.484 1.00 58.12 219 GLY A C 1
ATOM 1599 O O . GLY A 1 219 ? 15.092 -17.029 -15.806 1.00 58.12 219 GLY A O 1
ATOM 1600 N N . GLN A 1 220 ? 14.014 -16.947 -17.775 1.00 60.91 220 GLN A N 1
ATOM 1601 C CA . GLN A 1 220 ? 15.117 -16.368 -18.532 1.00 60.91 220 GLN A CA 1
ATOM 1602 C C . GLN A 1 220 ? 14.916 -14.854 -18.723 1.00 60.91 220 GLN A C 1
ATOM 1604 O O . GLN A 1 220 ? 13.792 -14.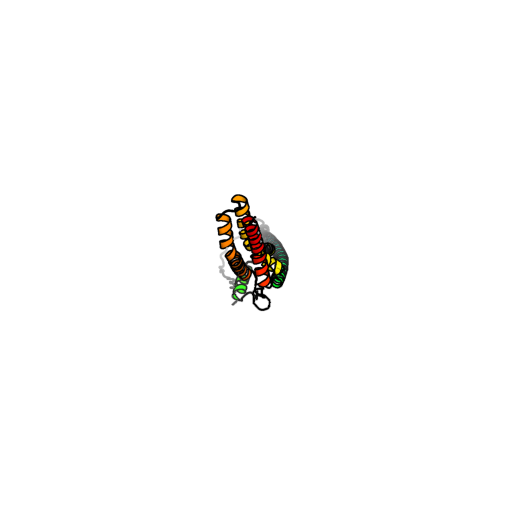377 -18.841 1.00 60.91 220 GLN A O 1
ATOM 1609 N N . PRO A 1 221 ? 15.972 -14.026 -18.695 1.00 62.66 221 PRO A N 1
ATOM 1610 C CA . PRO A 1 221 ? 15.809 -12.601 -18.953 1.00 62.66 221 PRO A CA 1
ATOM 1611 C C . PRO A 1 221 ? 15.406 -12.395 -20.417 1.00 62.66 221 PRO A C 1
ATOM 1613 O O . PRO A 1 221 ? 16.108 -12.875 -21.310 1.00 62.66 221 PRO A O 1
ATOM 1616 N N . ASP A 1 222 ? 14.328 -11.651 -20.657 1.00 66.50 222 ASP A N 1
ATOM 1617 C CA . ASP A 1 222 ? 13.824 -11.344 -22.001 1.00 66.50 222 ASP A CA 1
ATOM 1618 C C . ASP A 1 222 ? 14.789 -10.402 -22.750 1.00 66.50 222 ASP A C 1
ATOM 1620 O O . ASP A 1 222 ? 14.708 -9.166 -22.684 1.00 66.50 222 ASP A O 1
ATOM 1624 N N . ARG A 1 223 ? 15.802 -11.008 -23.380 1.00 67.81 223 ARG A N 1
ATOM 1625 C CA . ARG A 1 223 ? 16.894 -10.336 -24.092 1.00 67.81 223 ARG A CA 1
ATOM 1626 C C . ARG A 1 223 ? 16.671 -10.443 -25.592 1.00 67.81 223 ARG A C 1
ATOM 1628 O O . ARG A 1 223 ? 16.523 -11.532 -26.136 1.00 67.81 223 ARG A O 1
ATOM 1635 N N . THR A 1 224 ? 16.782 -9.315 -26.289 1.00 77.44 224 THR A N 1
ATOM 1636 C CA . THR A 1 224 ? 16.696 -9.246 -27.755 1.00 77.44 224 THR A CA 1
ATOM 1637 C C . THR A 1 224 ? 18.083 -8.989 -28.365 1.00 77.44 224 THR A C 1
ATOM 1639 O O . THR A 1 224 ? 18.390 -7.840 -28.700 1.00 77.44 224 THR A O 1
ATOM 1642 N N . PRO A 1 225 ? 18.948 -10.015 -28.529 1.00 76.06 225 PRO A N 1
ATOM 1643 C CA . PRO A 1 225 ? 20.328 -9.836 -29.000 1.00 76.06 225 PRO A CA 1
ATOM 1644 C C . PRO A 1 225 ? 20.396 -9.173 -30.375 1.00 76.06 225 PRO A C 1
ATOM 1646 O O . PRO A 1 225 ? 21.218 -8.291 -30.592 1.00 76.06 225 PRO A O 1
ATOM 1649 N N . ARG A 1 226 ? 19.480 -9.536 -31.283 1.00 80.50 226 ARG A N 1
ATOM 1650 C CA . ARG A 1 226 ? 19.397 -8.951 -32.631 1.00 80.50 226 ARG A CA 1
ATOM 1651 C C . ARG A 1 226 ? 19.165 -7.439 -32.589 1.00 80.50 226 ARG A C 1
ATOM 1653 O O . ARG A 1 226 ? 19.802 -6.705 -33.332 1.00 80.50 226 ARG A O 1
ATOM 1660 N N . LEU A 1 227 ? 18.295 -6.978 -31.690 1.00 77.25 227 LEU A N 1
ATOM 1661 C CA . LEU A 1 227 ? 18.018 -5.554 -31.511 1.00 77.25 227 LEU A CA 1
ATOM 1662 C C . LEU A 1 227 ? 19.217 -4.825 -30.899 1.00 77.25 227 LEU A C 1
ATOM 1664 O O . LEU A 1 227 ? 19.565 -3.752 -31.376 1.00 77.25 227 LEU A O 1
ATOM 1668 N N . GLY A 1 228 ? 19.883 -5.420 -29.903 1.00 75.31 228 GLY A N 1
ATOM 1669 C CA . GLY A 1 228 ? 21.102 -4.845 -29.326 1.00 75.31 228 GLY A CA 1
ATOM 1670 C C . GLY A 1 228 ? 22.213 -4.674 -30.366 1.00 75.31 228 GLY A C 1
ATOM 1671 O O . GLY A 1 228 ? 22.816 -3.609 -30.443 1.00 75.31 228 GLY A O 1
ATOM 1672 N N . VAL A 1 229 ? 22.434 -5.680 -31.221 1.00 81.62 229 VAL A N 1
ATOM 1673 C CA . VAL A 1 229 ? 23.411 -5.590 -32.320 1.00 81.62 229 VAL A CA 1
ATOM 1674 C C . VAL A 1 229 ? 23.039 -4.468 -33.287 1.00 81.62 229 VAL A C 1
ATOM 1676 O O . VAL A 1 229 ? 23.890 -3.645 -33.600 1.00 81.62 229 VAL A O 1
ATOM 1679 N N . LEU A 1 230 ? 21.777 -4.384 -33.721 1.00 82.00 230 LEU A N 1
ATOM 1680 C CA . LEU A 1 230 ? 21.333 -3.327 -34.637 1.00 82.00 230 LEU A CA 1
ATOM 1681 C C . LEU A 1 230 ? 21.515 -1.926 -34.038 1.00 82.00 230 LEU A C 1
ATOM 1683 O O . LEU A 1 230 ? 22.076 -1.051 -34.693 1.00 82.00 230 LEU A O 1
ATOM 1687 N N . VAL A 1 231 ? 21.090 -1.721 -32.789 1.00 81.88 231 VAL A N 1
ATOM 1688 C CA . VAL A 1 231 ? 21.176 -0.419 -32.107 1.00 81.88 231 VAL A CA 1
ATOM 1689 C C . VAL A 1 231 ? 22.628 0.011 -31.886 1.00 81.88 231 VAL A C 1
ATOM 1691 O O . VAL A 1 231 ? 22.923 1.195 -32.004 1.00 81.88 231 VAL A O 1
ATOM 1694 N N . CYS A 1 232 ? 23.541 -0.921 -31.602 1.00 79.75 232 CYS A N 1
ATOM 1695 C CA . CYS A 1 232 ? 24.958 -0.601 -31.413 1.00 79.75 232 CYS A CA 1
ATOM 1696 C C . CYS A 1 232 ? 25.720 -0.423 -32.735 1.00 79.75 232 CYS A C 1
ATOM 1698 O O . CYS A 1 232 ? 26.619 0.412 -32.814 1.00 79.75 232 CYS A O 1
ATOM 1700 N N . LEU A 1 233 ? 25.386 -1.199 -33.768 1.00 78.25 233 LEU A N 1
ATOM 1701 C CA . LEU A 1 233 ? 26.174 -1.274 -34.999 1.00 78.25 233 LEU A CA 1
ATOM 1702 C C . LEU A 1 233 ? 25.759 -0.206 -36.023 1.00 78.25 233 LEU A C 1
ATOM 1704 O O . LEU A 1 233 ? 26.630 0.382 -36.661 1.00 78.25 233 LEU A O 1
ATOM 1708 N N . VAL A 1 234 ? 24.463 0.115 -36.143 1.00 85.25 234 VAL A N 1
ATOM 1709 C CA . VAL A 1 234 ? 23.968 1.101 -37.128 1.00 85.25 234 VAL A CA 1
ATOM 1710 C C . VAL A 1 234 ? 24.564 2.504 -36.915 1.00 85.25 234 VAL A C 1
ATOM 1712 O O . VAL A 1 234 ? 25.132 3.041 -37.868 1.00 85.25 234 VAL A O 1
ATOM 1715 N N . PRO A 1 235 ? 24.525 3.107 -35.708 1.00 80.81 235 PRO A N 1
ATOM 1716 C CA . PRO A 1 235 ? 25.098 4.438 -35.491 1.00 80.81 235 PRO A CA 1
ATOM 1717 C C . PRO A 1 235 ? 26.617 4.469 -35.689 1.00 80.81 235 PRO A C 1
ATOM 1719 O O . PRO A 1 235 ? 27.155 5.441 -36.213 1.00 80.81 235 PRO A O 1
ATOM 1722 N N . ALA A 1 236 ? 27.307 3.391 -35.310 1.00 80.06 236 ALA A N 1
ATOM 1723 C CA . ALA A 1 236 ? 28.754 3.289 -35.440 1.00 80.06 236 ALA A CA 1
ATOM 1724 C C . ALA A 1 236 ? 29.213 3.192 -36.901 1.00 80.06 236 ALA A C 1
ATOM 1726 O O . ALA A 1 236 ? 30.175 3.858 -37.286 1.00 80.06 236 ALA A O 1
ATOM 1727 N N . VAL A 1 237 ? 28.509 2.408 -37.725 1.00 83.44 237 VAL A N 1
ATOM 1728 C CA . VAL A 1 237 ? 28.786 2.311 -39.167 1.00 83.44 237 VAL A CA 1
ATOM 1729 C C . VAL A 1 237 ? 28.522 3.647 -39.852 1.00 83.44 237 VAL A C 1
ATOM 1731 O O . VAL A 1 237 ? 29.350 4.088 -40.647 1.00 83.44 237 VAL A O 1
ATOM 1734 N N . LEU A 1 238 ? 27.420 4.325 -39.516 1.00 84.62 238 LEU A N 1
ATOM 1735 C CA . LEU A 1 238 ? 27.116 5.650 -40.061 1.00 84.62 238 LEU A CA 1
ATOM 1736 C C . LEU A 1 238 ? 28.210 6.669 -39.714 1.00 84.62 238 LEU A C 1
ATOM 1738 O O . LEU A 1 238 ? 28.745 7.310 -40.617 1.00 84.62 238 LEU A O 1
ATOM 1742 N N . ALA A 1 239 ? 28.595 6.776 -38.439 1.00 80.69 239 ALA A N 1
ATOM 1743 C CA . ALA A 1 239 ? 29.644 7.703 -38.013 1.00 80.69 239 ALA A CA 1
ATOM 1744 C C . ALA A 1 239 ? 31.002 7.385 -38.658 1.00 80.69 239 ALA A C 1
ATOM 1746 O O . ALA A 1 239 ? 31.676 8.289 -39.147 1.00 80.69 239 ALA A O 1
ATOM 1747 N N . SER A 1 240 ? 31.368 6.102 -38.741 1.00 79.94 240 SER A N 1
ATOM 1748 C CA . SER A 1 240 ? 32.611 5.663 -39.391 1.00 79.94 240 SER A CA 1
ATOM 1749 C C . SER A 1 240 ? 32.616 5.976 -40.888 1.00 79.94 240 SER A C 1
ATOM 1751 O O . SER A 1 240 ? 33.643 6.380 -41.424 1.00 79.94 240 SER A O 1
ATOM 1753 N N . THR A 1 241 ? 31.468 5.837 -41.559 1.00 83.75 241 THR A N 1
ATOM 1754 C CA . THR A 1 241 ? 31.318 6.159 -42.987 1.00 83.75 241 THR A CA 1
ATOM 1755 C C . THR A 1 241 ? 31.471 7.659 -43.229 1.00 83.75 241 THR A C 1
ATOM 1757 O O . THR A 1 241 ? 32.203 8.053 -44.132 1.00 83.75 241 THR A O 1
ATOM 1760 N N . VAL A 1 242 ? 30.844 8.504 -42.401 1.00 82.75 242 VAL A N 1
ATOM 1761 C CA . VAL A 1 242 ? 30.995 9.970 -42.475 1.00 82.75 242 VAL A CA 1
ATOM 1762 C C . VAL A 1 242 ? 32.451 10.378 -42.260 1.00 82.75 242 VAL A C 1
ATOM 1764 O O . VAL A 1 242 ? 32.987 11.173 -43.028 1.00 82.75 242 VAL A O 1
ATOM 1767 N N . LEU A 1 243 ? 33.100 9.806 -41.246 1.00 79.75 243 LEU A N 1
ATOM 1768 C CA . LEU A 1 243 ? 34.490 10.097 -40.911 1.00 79.75 243 LEU A CA 1
ATOM 1769 C C . LEU A 1 243 ? 35.448 9.673 -42.035 1.00 79.75 243 LEU A C 1
ATOM 1771 O O . LEU A 1 243 ? 36.366 10.413 -42.369 1.00 79.75 243 LEU A O 1
ATOM 1775 N N . LEU A 1 244 ? 35.205 8.512 -42.650 1.00 80.75 244 LEU A N 1
ATOM 1776 C CA . LEU A 1 244 ? 35.980 8.017 -43.786 1.00 80.75 244 LEU A CA 1
ATOM 1777 C C . LEU A 1 244 ? 35.790 8.902 -45.024 1.00 80.75 244 LEU A C 1
ATOM 1779 O O . LEU A 1 244 ? 36.776 9.312 -45.626 1.00 80.75 244 LEU A O 1
ATOM 1783 N N . LEU A 1 245 ? 34.553 9.272 -45.368 1.00 86.44 245 LEU A N 1
ATOM 1784 C CA . LEU A 1 245 ? 34.288 10.195 -46.478 1.00 86.44 245 LEU A CA 1
ATOM 1785 C C . LEU A 1 245 ? 34.963 11.558 -46.267 1.00 86.44 245 LEU A C 1
ATOM 1787 O O . LEU A 1 245 ? 35.548 12.089 -47.204 1.00 86.44 245 LEU A O 1
ATOM 1791 N N . ALA A 1 246 ? 34.942 12.086 -45.041 1.00 80.56 246 ALA A N 1
ATOM 1792 C CA . ALA A 1 246 ? 35.593 13.351 -44.698 1.00 80.56 246 ALA A CA 1
ATOM 1793 C C . ALA A 1 246 ? 37.132 13.293 -44.722 1.00 80.56 246 ALA A C 1
ATOM 1795 O O . ALA A 1 246 ? 37.772 14.334 -44.795 1.00 80.56 246 ALA A O 1
ATOM 1796 N N . LEU A 1 247 ? 37.734 12.103 -44.619 1.00 78.62 247 LEU A N 1
ATOM 1797 C CA . LEU A 1 247 ? 39.185 11.912 -44.737 1.00 78.62 247 LEU A CA 1
ATOM 1798 C C . LEU A 1 247 ? 39.640 11.702 -46.192 1.00 78.62 247 LEU A C 1
ATOM 1800 O O . LEU A 1 247 ? 40.821 11.887 -46.476 1.00 78.62 247 LEU A O 1
ATOM 1804 N N . LEU A 1 248 ? 38.739 11.271 -47.085 1.00 85.06 248 LEU A N 1
ATOM 1805 C CA . LEU A 1 248 ? 39.031 11.009 -48.501 1.00 85.06 248 LEU A CA 1
ATOM 1806 C C . LEU A 1 248 ? 38.672 12.166 -49.450 1.00 85.06 248 LEU A C 1
ATOM 1808 O O . LEU A 1 248 ? 39.176 12.171 -50.574 1.00 85.06 248 LEU A O 1
ATOM 1812 N N . GLY A 1 249 ? 37.778 13.070 -49.043 1.00 72.44 249 GLY A N 1
ATOM 1813 C CA . GLY A 1 249 ? 37.386 14.267 -49.800 1.00 72.44 249 GLY A CA 1
ATOM 1814 C C . GLY A 1 249 ? 38.171 15.498 -49.382 1.00 72.44 249 GLY A C 1
ATOM 1815 O O . GLY A 1 249 ? 38.466 16.312 -50.282 1.00 72.44 249 GLY A O 1
#

pLDDT: mean 78.75, std 14.48, range [43.31, 98.5]